Protein 7BZJ (pdb70)

Solvent-accessible surface area: 9110 Å² total; per-residue (Å²): 145,9,0,16,0,32,0,124,2,108,80,66,150,85,92,9,44,0,51,14,85,46,2,0,3,0,26,0,7,20,0,0,0,0,0,0,77,17,153,15,0,102,67,13,24,32,97,145,38,48,136,45,4,57,83,13,58,117,106,0,76,133,76,66,77,150,58,19,39,53,91,95,109,126,12,43,15,20,75,0,17,10,80,0,41,3,27,26,62,46,142,80,4,30,0,32,0,0,8,16,7,34,49,101,160,52,49,2,3,41,10,0,9,0,0,12,58,68,77,9,40,44,0,1,92,86,59,136,26,82,21,52,47,0,0,81,62,24,114,12,93,135,58,17,46,70,110,81,21,88,2,36,96,0,101,70,0,74,45,45,74,84,140,72,0,46,64,93,0,17,54,27,1,90,149,113,68,20,13,94,123,97,144

B-factor: mean 29.22, std 10.82, range [13.41, 75.85]

Secondary structure (DSSP, 8-state):
-EEEEEEEETTSS-EEEEEES-GGGGGG--EEEE-TT-TTHHHH--TTTHHHHHHHHHHHHTS-HHHHT-TTSPP--EEEEEEEE-TTT--EEEEEE-TTS-TTSTTSEEEE-TTT-HHHHHHHHHHT------B-SS-TTTS---S---B-S-GGGTT--HHHHHHHHHHHHHHHTSEEEE-

Nearest PDB structures (foldseek):
  4k48-assembly1_A  TM=9.993E-01  e=1.850E-36  Streptococcus pneumoniae ATCC 700669
  1obh-assembly1_A  TM=9.575E-01  e=6.880E-25  Thermus thermophilus HB27
  1h3n-assembly1_A  TM=9.466E-01  e=3.808E-24  Thermus thermophilus
  2byt-assembly1_A  TM=9.479E-01  e=1.144E-23  Thermus thermophilus
  7pqk-assembly1_A  TM=9.225E-01  e=6.599E-24  Mycobacterium tuberculosis H37Rv

InterPro domains:
  IPR001412 Aminoacyl-tRNA synthetase, class I, conserved site [PS00178] (43-53)
  IPR002300 Aminoacyl-tRNA synthetase, class Ia [PF00133] (414-571)
  IPR002300 Aminoacyl-tRNA synthetase, class Ia [PF00133] (609-637)
  IPR002302 Leucine-tRNA ligase [MF_00049_B] (3-832)
  IPR002302 Leucine-tRNA ligase [PR00985] (127-144)
  IPR002302 Leucine-tRNA ligase [PR00985] (153-169)
  IPR002302 Leucine-tRNA ligase [PR00985] (186-199)
  IPR002302 Leucine-tRNA ligase [PR00985] (215-234)
  IPR002302 Leucine-tRNA ligase [PR00985] (486-504)
  IPR002302 Leucine-tRNA ligase [PR00985] (525-547)
  IPR002302 Leucine-tRNA ligase [PR00985] (558-568)
  IPR002302 Leucine-tRNA ligase [PTHR43740] (4-833)
  IPR002302 Leucine-tRNA ligase [TIGR00396] (4-833)
  IPR009008 Valyl/Leucyl/Isoleucyl-tRNA synthetase, editing domain [G3DSA:3.90.740.10] (228-381)
  IPR009008 Valyl/Leucyl/Isoleucyl-tRNA synthetase, editing domain [SSF50677] (226-412)
  IPR009080 Aminoacyl-tRNA synthetase, class Ia, anticodon-binding [SSF47323] (653-833)
  IPR013155 Methionyl/Valyl/Leucyl/Isoleucyl-tRNA synthetase, anticodon-binding [PF08264] (684-794)
  IPR014729 Rossmann-like alpha/beta/alpha sandwich fold [G3DSA:3.40.50.620] (1-227)
  IPR014729 Rossmann-like alpha/beta/alpha sandwich fold [G3DSA:3.40.50.620] (385-576)
  IPR015413 Methionyl/Leucyl tRNA synthetase [PF09334] (40-164)

Organism: Streptococcus pneumoniae (strain ATCC 700669 / Spain 23F-1) (NCBI:txid561276)

Structure (mmCIF, N/CA/C/O backbone):
data_7BZJ
#
_entry.id   7BZJ
#
_cell.length_a   87.373
_cell.length_b   87.373
_cell.length_c   135.528
_cell.angle_alpha   90.000
_cell.angle_beta   90.000
_cell.angle_gamma   120.000
#
_symmetry.space_group_name_H-M   'P 61 2 2'
#
loop_
_entity.id
_entity.type
_entity.pdbx_description
1 polymer 'Leucine--tRNA ligase'
2 non-polymer "[(1~{R},5~{R},6~{S},8~{R})-8-(6-aminopurin-9-yl)-4'-[(~{R})-oxidanyl-[4-(2-oxidanylidenepropylsulfanyl)phenyl]methyl]spiro[2,4,7-trioxa-3-boranuidabicyclo[3.3.0]octane-3,7'-7-boranuidabicyclo[4.3.0]nona-1(6),2,4-triene]-6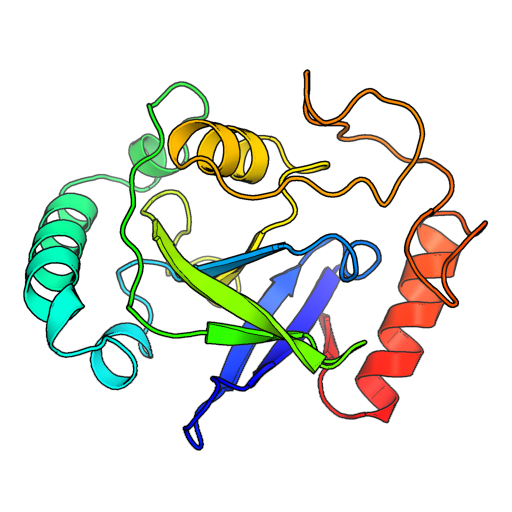-yl]methoxy-tris(oxidanyl)phosphanium"
3 water water
#
loop_
_atom_site.group_PDB
_atom_site.id
_atom_site.type_symbol
_atom_site.label_atom_id
_atom_site.label_alt_id
_atom_site.label_comp_id
_atom_site.label_asym_id
_atom_site.label_entity_id
_atom_site.label_seq_id
_atom_site.pdbx_PDB_ins_code
_atom_site.Cartn_x
_atom_site.Cartn_y
_atom_site.Cartn_z
_atom_site.occupancy
_atom_site.B_iso_or_equiv
_atom_site.auth_seq_id
_at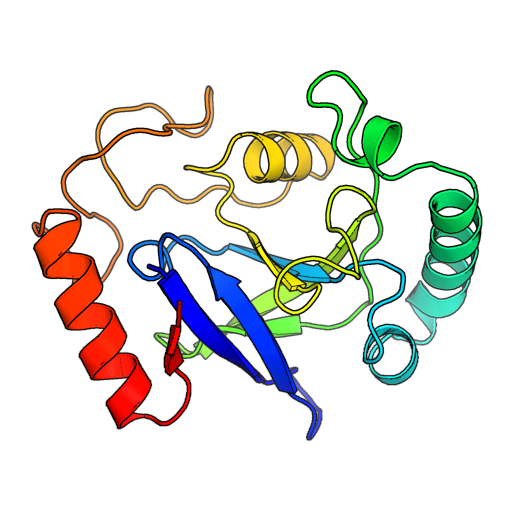om_site.auth_comp_id
_atom_site.auth_asym_id
_atom_site.auth_atom_id
_atom_site.pdbx_PDB_model_num
ATOM 1 N N . THR A 1 2 ? -7.573 -25.250 -13.482 1.00 63.62 228 THR A N 1
ATOM 2 C CA . THR A 1 2 ? -6.968 -25.546 -12.183 1.00 62.29 228 THR A CA 1
ATOM 3 C C . THR A 1 2 ? -7.580 -24.691 -11.081 1.00 59.03 228 THR A C 1
ATOM 4 O O . THR A 1 2 ? -7.943 -23.531 -11.297 1.00 59.36 228 THR A O 1
ATOM 8 N N . GLY A 1 3 ? -7.686 -25.266 -9.895 1.00 54.02 229 GLY A N 1
ATOM 9 C CA . GLY A 1 3 ? -8.264 -24.575 -8.750 1.00 45.42 229 GLY A CA 1
ATOM 10 C C . GLY A 1 3 ? -7.638 -25.035 -7.466 1.00 40.02 229 GLY A C 1
ATOM 11 O O . GLY A 1 3 ? -6.450 -25.389 -7.432 1.00 36.31 229 GLY A O 1
ATOM 12 N N . ALA A 1 4 ? -8.429 -25.042 -6.397 1.00 33.94 230 ALA A N 1
ATOM 13 C CA . ALA A 1 4 ? -7.899 -25.431 -5.104 1.00 29.49 230 ALA A CA 1
ATOM 14 C C . ALA A 1 4 ? -9.048 -25.876 -4.218 1.00 30.29 230 ALA A C 1
ATOM 15 O O . ALA A 1 4 ? -10.183 -25.407 -4.367 1.00 26.74 230 ALA A O 1
ATOM 17 N N . ASN A 1 5 ? -8.734 -26.797 -3.308 1.00 27.56 231 ASN A N 1
ATOM 18 C CA . ASN A 1 5 ? -9.607 -27.165 -2.205 1.00 26.15 231 ASN A CA 1
ATOM 19 C C . ASN A 1 5 ? -9.183 -26.394 -0.964 1.00 26.01 231 ASN A C 1
ATOM 20 O O . ASN A 1 5 ? -7.987 -26.189 -0.722 1.00 28.04 231 ASN A O 1
ATOM 25 N N . VAL A 1 6 ? -10.167 -25.959 -0.185 1.00 23.70 232 VAL A N 1
ATOM 26 C CA . VAL A 1 6 ? -9.915 -25.271 1.076 1.00 22.42 232 VAL A CA 1
ATOM 27 C C . VAL A 1 6 ? -10.802 -25.900 2.138 1.00 21.61 232 VAL A C 1
ATOM 28 O O . VAL A 1 6 ? -12.000 -26.111 1.911 1.00 23.09 232 VAL A O 1
ATOM 32 N N . THR A 1 7 ? -10.216 -26.233 3.280 1.00 22.70 233 THR A N 1
ATOM 33 C CA . THR A 1 7 ? -10.955 -26.909 4.331 1.00 21.62 233 THR A CA 1
ATOM 34 C C . THR A 1 7 ? -11.267 -25.934 5.456 1.00 20.84 233 THR A C 1
ATOM 35 O O . THR A 1 7 ? -10.400 -25.164 5.881 1.00 20.28 233 THR A O 1
ATOM 39 N N . PHE A 1 8 ? -12.507 -25.976 5.934 1.00 21.54 234 PHE A N 1
ATOM 40 C CA . PHE A 1 8 ? -12.990 -25.094 6.988 1.00 19.76 234 PHE A CA 1
ATOM 41 C C . PHE A 1 8 ? -13.511 -25.916 8.156 1.00 21.61 234 PHE A C 1
ATOM 42 O O . PHE A 1 8 ? -14.322 -26.828 7.961 1.00 21.29 234 PHE A O 1
ATOM 50 N N . LYS A 1 9 ? -13.073 -25.575 9.365 1.00 17.16 235 LYS A N 1
ATOM 51 C CA . LYS A 1 9 ? -13.648 -26.180 10.558 1.00 19.48 235 LYS A CA 1
ATOM 52 C C . LYS A 1 9 ? -14.999 -25.537 10.865 1.00 20.29 235 LYS A C 1
ATOM 53 O O . LYS A 1 9 ? -15.212 -24.355 10.592 1.00 20.05 235 LYS A O 1
ATOM 59 N N . VAL A 1 10 ? -15.916 -26.323 11.418 1.00 20.58 236 VAL A N 1
ATOM 60 C CA . VAL A 1 10 ? -17.200 -25.805 11.889 1.00 18.98 236 VAL A CA 1
ATOM 61 C C . VAL A 1 10 ? -17.049 -25.400 13.353 1.00 24.25 236 VAL A C 1
ATOM 62 O O . VAL A 1 10 ? -16.661 -26.221 14.194 1.00 23.49 236 VAL A O 1
ATOM 66 N N . LYS A 1 11 ? -17.362 -24.144 13.671 1.00 21.57 237 LYS A N 1
ATOM 67 C CA . LYS A 1 11 ? -17.137 -23.668 15.031 1.00 21.19 237 LYS A CA 1
ATOM 68 C C . LYS A 1 11 ? -17.954 -24.473 16.032 1.00 24.05 237 LYS A C 1
ATOM 69 O O . LYS A 1 11 ? -19.115 -24.811 15.787 1.00 23.29 237 LYS A O 1
ATOM 75 N N . GLY A 1 12 ? -17.341 -24.756 17.179 1.00 25.49 238 GLY A N 1
ATOM 76 C CA . GLY A 1 12 ? -18.011 -25.446 18.259 1.00 26.35 238 GLY A CA 1
ATOM 77 C C . GLY A 1 12 ? -18.212 -26.929 18.049 1.00 31.38 238 GLY A C 1
ATOM 78 O O . GLY A 1 12 ? -18.980 -27.544 18.798 1.00 32.38 238 GLY A O 1
ATOM 79 N N . THR A 1 13 ? -17.557 -27.526 17.051 1.00 27.86 239 THR A N 1
ATOM 80 C CA . THR A 1 13 ? -17.710 -28.948 16.758 1.00 30.19 239 THR A CA 1
ATOM 81 C C . THR A 1 13 ? -16.371 -29.532 16.333 1.00 30.84 239 THR A C 1
ATOM 82 O O . THR A 1 13 ? -15.381 -28.819 16.151 1.00 28.91 239 THR A O 1
ATOM 86 N N . ASP A 1 14 ? -16.367 -30.849 16.135 1.00 30.35 240 ASP A N 1
ATOM 87 C CA . ASP A 1 14 ? -15.242 -31.552 15.544 1.00 33.36 240 ASP A CA 1
ATOM 88 C C . ASP A 1 14 ? -15.416 -31.777 14.045 1.00 32.88 240 ASP A C 1
ATOM 89 O O . ASP A 1 14 ? -14.736 -32.634 13.473 1.00 36.92 240 ASP A O 1
ATOM 94 N N . LYS A 1 15 ? -16.304 -31.027 13.400 1.00 28.60 241 LYS A N 1
ATOM 95 C CA . LYS A 1 15 ? -16.627 -31.218 11.995 1.00 26.37 241 LYS A CA 1
ATOM 96 C C . LYS A 1 15 ? -15.848 -30.240 11.116 1.00 23.04 241 LYS A C 1
ATOM 97 O O . LYS A 1 15 ? -15.394 -29.183 11.560 1.00 19.84 241 LYS A O 1
ATOM 103 N N . GLU A 1 16 ? -15.684 -30.627 9.854 1.00 23.36 242 GLU A N 1
ATOM 104 C CA . GLU A 1 16 ? -15.031 -29.805 8.842 1.00 24.75 242 GLU A CA 1
ATOM 105 C C . GLU A 1 16 ? -15.713 -30.058 7.510 1.00 23.67 242 GLU A C 1
ATOM 106 O O . GLU A 1 16 ? -16.346 -31.096 7.305 1.00 22.69 242 GLU A O 1
ATOM 112 N N . PHE A 1 17 ? -15.540 -29.119 6.587 1.00 21.94 243 PHE A N 1
ATOM 113 C CA . PHE A 1 17 ? -15.940 -29.360 5.209 1.00 22.78 243 PHE A CA 1
ATOM 114 C C . PHE A 1 17 ? -14.953 -28.684 4.270 1.00 21.83 243 PHE A C 1
ATOM 115 O O . PHE A 1 17 ? -14.217 -27.764 4.646 1.00 20.27 243 PHE A O 1
ATOM 123 N N . THR A 1 18 ? -14.928 -29.178 3.041 1.00 21.38 244 THR A N 1
ATOM 124 C CA . THR A 1 18 ? -13.986 -28.718 2.038 1.00 23.87 244 THR A CA 1
ATOM 125 C C . THR A 1 18 ? -14.764 -28.074 0.902 1.00 20.78 244 THR A C 1
ATOM 126 O O . THR A 1 18 ? -15.847 -28.544 0.545 1.00 22.02 244 THR A O 1
ATOM 130 N N . VAL A 1 19 ? -14.252 -26.964 0.382 1.00 20.14 245 VAL A N 1
ATOM 131 C CA . VAL A 1 19 ? -14.875 -26.298 -0.759 1.00 18.94 245 VAL A CA 1
ATOM 132 C C . VAL A 1 19 ? -13.944 -26.433 -1.952 1.00 21.07 245 VAL A C 1
ATOM 133 O O . VAL A 1 19 ? -12.744 -26.674 -1.796 1.00 24.87 245 VAL A O 1
ATOM 137 N N . PHE A 1 20 ? -14.500 -26.306 -3.149 1.00 22.33 246 PHE A N 1
ATOM 138 C CA . PHE A 1 20 ? -13.690 -26.152 -4.351 1.00 22.98 246 PHE A CA 1
ATOM 139 C C . PHE A 1 20 ? -13.761 -24.701 -4.791 1.00 23.61 246 PHE A C 1
ATOM 140 O O . PHE A 1 20 ? -14.852 -24.126 -4.876 1.00 21.72 246 PHE A O 1
ATOM 148 N N . THR A 1 21 ? -12.604 -24.102 -5.049 1.00 21.45 247 THR A N 1
ATOM 149 C CA . THR A 1 21 ? -12.602 -22.724 -5.499 1.00 22.89 247 THR A CA 1
ATOM 150 C C . THR A 1 21 ? -11.610 -22.553 -6.634 1.00 26.90 247 THR A C 1
ATOM 151 O O . THR A 1 21 ? -10.517 -23.126 -6.621 1.00 25.34 247 THR A O 1
ATOM 155 N N . THR A 1 22 ? -12.014 -21.752 -7.610 1.00 26.10 248 THR A N 1
ATOM 156 C CA . THR A 1 22 ? -11.131 -21.287 -8.662 1.00 30.07 248 THR A CA 1
ATOM 157 C C . THR A 1 22 ? -10.276 -20.099 -8.225 1.00 34.49 248 THR A C 1
ATOM 158 O O . THR A 1 22 ? -9.310 -19.759 -8.925 1.00 31.33 248 THR A O 1
ATOM 162 N N . ARG A 1 23 ? -10.572 -19.484 -7.071 1.00 25.40 249 ARG A N 1
ATOM 163 C CA . ARG A 1 23 ? -9.906 -18.250 -6.644 1.00 24.51 249 ARG A CA 1
ATOM 164 C C . ARG A 1 23 ? -9.543 -18.323 -5.165 1.00 26.55 249 ARG A C 1
ATOM 165 O O . ARG A 1 23 ? -10.045 -17.546 -4.345 1.00 21.69 249 ARG A O 1
ATOM 173 N N . PRO A 1 24 ? -8.641 -19.231 -4.793 1.00 25.34 250 PRO A N 1
ATOM 174 C CA . PRO A 1 24 ? -8.189 -19.260 -3.395 1.00 24.91 250 PRO A CA 1
ATOM 175 C C . PRO A 1 24 ? -7.649 -17.923 -2.949 1.00 22.11 250 PRO A C 1
ATOM 176 O O . PRO A 1 24 ? -7.713 -17.612 -1.756 1.00 24.43 250 PRO A O 1
ATOM 180 N N . ASP A 1 25 ? -7.160 -17.105 -3.885 1.00 21.71 251 ASP A N 1
ATOM 181 C CA . ASP A 1 25 ? -6.602 -15.791 -3.582 1.00 25.09 251 ASP A CA 1
ATOM 182 C C . ASP A 1 25 ? -7.632 -14.801 -3.062 1.00 25.56 251 ASP A C 1
ATOM 183 O O . ASP A 1 25 ? -7.250 -13.699 -2.648 1.00 26.69 251 ASP A O 1
ATOM 188 N N . THR A 1 26 ? -8.918 -15.133 -3.093 1.00 22.18 252 THR A N 1
ATOM 189 C CA . THR A 1 26 ? -9.935 -14.242 -2.544 1.00 18.67 252 THR A CA 1
ATOM 190 C C . THR A 1 26 ? -10.381 -14.660 -1.150 1.00 19.87 252 THR A C 1
ATOM 191 O O . THR A 1 26 ? -11.382 -14.142 -0.648 1.00 20.19 252 THR A O 1
ATOM 195 N N . LEU A 1 27 ? -9.629 -15.554 -0.504 1.00 21.40 253 LEU A N 1
ATOM 196 C CA . LEU A 1 27 ? -10.046 -16.123 0.775 1.00 20.96 253 LEU A CA 1
ATOM 197 C C . LEU A 1 27 ? -10.343 -15.049 1.816 1.00 19.17 253 LEU A C 1
ATOM 198 O O . LEU A 1 27 ? -11.257 -15.206 2.630 1.00 21.89 253 LEU A O 1
ATOM 203 N N . PHE A 1 28 ? -9.575 -13.961 1.829 1.00 19.55 254 PHE A N 1
ATOM 204 C CA . PHE A 1 28 ? -9.833 -12.919 2.822 1.00 21.61 254 PHE A CA 1
ATOM 205 C C . PHE A 1 28 ? -11.128 -12.152 2.568 1.00 22.28 254 PHE A C 1
ATOM 206 O O . PHE A 1 28 ? -11.568 -11.400 3.444 1.00 22.28 254 PHE A O 1
ATOM 214 N N . GLY A 1 29 ? -11.745 -12.311 1.401 1.00 21.09 255 GLY A N 1
ATOM 215 C CA . GLY A 1 29 ? -13.039 -11.731 1.123 1.00 19.54 255 GLY A CA 1
ATOM 216 C C . GLY A 1 29 ? -14.193 -12.707 1.225 1.00 21.09 255 GLY A C 1
ATOM 217 O O . GLY A 1 29 ? -15.304 -12.367 0.836 1.00 19.08 255 GLY A O 1
ATOM 218 N N . ALA A 1 30 ? -13.945 -13.918 1.723 1.00 18.05 256 ALA A N 1
ATOM 219 C CA . ALA A 1 30 ? -15.021 -14.874 1.949 1.00 18.86 256 ALA A CA 1
ATOM 220 C C . ALA A 1 30 ? -15.754 -14.476 3.224 1.00 21.25 256 ALA A C 1
ATOM 221 O O . ALA A 1 30 ? -15.210 -14.591 4.324 1.00 25.37 256 ALA A O 1
ATOM 223 N N . THR A 1 31 ? -16.974 -13.973 3.087 1.00 18.12 257 THR A N 1
ATOM 224 C CA . THR A 1 31 ? -17.728 -13.519 4.248 1.00 20.1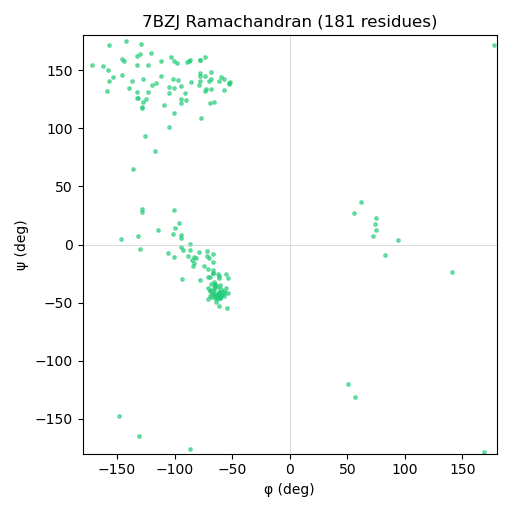8 257 THR A CA 1
ATOM 225 C C . THR A 1 31 ? -18.776 -14.523 4.713 1.00 19.89 257 THR A C 1
ATOM 226 O O . THR A 1 31 ? -19.365 -14.325 5.775 1.00 19.20 25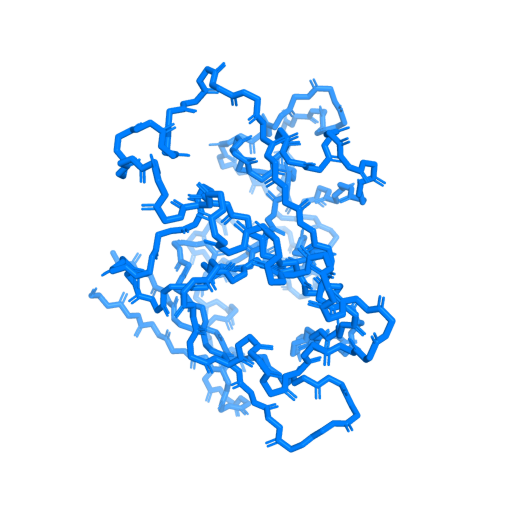7 THR A O 1
ATOM 230 N N . PHE A 1 32 ? -19.047 -15.569 3.934 1.00 15.97 258 PHE A N 1
ATOM 231 C CA . PHE A 1 32 ? -19.886 -16.666 4.394 1.00 14.32 258 PHE A CA 1
ATOM 232 C C . PHE A 1 32 ? -19.538 -17.878 3.551 1.00 17.05 258 PHE A C 1
ATOM 233 O O . PHE A 1 32 ? -18.774 -17.783 2.590 1.00 15.88 258 PHE A O 1
ATOM 241 N N . THR A 1 33 ? -20.080 -19.028 3.938 1.00 15.31 259 THR A N 1
ATOM 242 C CA . THR A 1 33 ? -19.919 -20.258 3.172 1.00 14.43 259 THR A CA 1
ATOM 243 C C . THR A 1 33 ? -21.310 -20.764 2.834 1.00 17.73 259 THR A C 1
ATOM 244 O O . THR A 1 33 ? -22.274 -20.475 3.548 1.00 15.24 259 THR A O 1
ATOM 248 N N . VAL A 1 34 ? -21.417 -21.524 1.743 1.00 17.16 260 VAL A N 1
ATOM 249 C CA . VAL A 1 34 ? -22.702 -22.054 1.291 1.00 17.45 260 VAL A CA 1
ATOM 250 C C . VAL A 1 34 ? -22.535 -23.531 0.969 1.00 18.21 260 VAL A C 1
ATOM 251 O O . VAL A 1 34 ? -21.663 -23.895 0.168 1.00 17.63 260 VAL A O 1
ATOM 255 N N . LEU A 1 35 ? -23.375 -24.376 1.580 1.00 17.05 261 LEU A N 1
ATOM 256 C CA . LEU A 1 35 ? -23.453 -25.796 1.252 1.00 17.16 261 LEU A CA 1
ATOM 257 C C . LEU A 1 35 ? -24.664 -26.053 0.368 1.00 17.70 261 LEU A C 1
ATOM 258 O O . LEU A 1 35 ? -25.715 -25.434 0.550 1.00 16.58 261 LEU A O 1
ATOM 263 N N . ALA A 1 36 ? -24.511 -26.959 -0.599 1.00 19.36 262 ALA A N 1
ATOM 264 C CA . ALA A 1 36 ? -25.681 -27.477 -1.290 1.00 18.61 262 ALA A CA 1
ATOM 265 C C . ALA A 1 36 ? -26.687 -27.970 -0.252 1.00 18.69 262 ALA A C 1
ATOM 266 O O . ALA A 1 36 ? -26.288 -28.551 0.762 1.00 19.71 262 ALA A O 1
ATOM 268 N N . PRO A 1 37 ? -27.980 -27.740 -0.448 1.00 17.07 263 PRO A N 1
ATOM 269 C CA . PRO A 1 37 ? -28.948 -28.270 0.522 1.00 19.58 263 PRO A CA 1
ATOM 270 C C . PRO A 1 37 ? -28.785 -29.766 0.744 1.00 25.67 263 PRO A C 1
ATOM 271 O O . PRO A 1 37 ? -29.062 -30.250 1.850 1.00 22.22 263 PRO A O 1
ATOM 275 N N . GLU A 1 38 ? -28.304 -30.503 -0.261 1.00 23.14 264 GLU A N 1
ATOM 276 C CA . GLU A 1 38 ? -28.128 -31.950 -0.176 1.00 25.90 264 GLU A CA 1
ATOM 277 C C . GLU A 1 38 ? -26.784 -32.357 0.429 1.00 25.03 264 GLU A C 1
ATOM 278 O O . GLU A 1 38 ? -26.518 -33.554 0.565 1.00 24.62 264 GLU A O 1
ATOM 284 N N . HIS A 1 39 ? -25.943 -31.400 0.815 1.00 22.62 265 HIS A N 1
ATOM 285 C CA . HIS A 1 39 ? -24.618 -31.725 1.328 1.00 24.45 265 HIS A CA 1
ATOM 286 C C . HIS A 1 39 ? -24.724 -32.608 2.567 1.00 24.16 265 HIS A C 1
ATOM 287 O O . HIS A 1 39 ? -25.631 -32.460 3.390 1.00 22.07 265 HIS A O 1
ATOM 294 N N . GLU A 1 40 ? -23.774 -33.535 2.697 1.00 22.18 266 GLU A N 1
ATOM 295 C CA . GLU A 1 40 ? -23.860 -34.553 3.745 1.00 29.00 266 GLU A CA 1
ATOM 296 C C . GLU A 1 40 ? -23.737 -33.967 5.154 1.00 28.08 266 GLU A C 1
ATOM 297 O O . GLU A 1 40 ? -24.221 -34.575 6.114 1.00 27.30 266 GLU A O 1
ATOM 303 N N . LEU A 1 41 ? -23.107 -32.803 5.307 1.00 24.31 267 LEU A N 1
ATOM 304 C CA . LEU A 1 41 ? -22.885 -32.251 6.643 1.00 23.34 267 LEU A CA 1
ATOM 305 C C . LEU A 1 41 ? -24.090 -31.483 7.199 1.00 23.53 267 LEU A C 1
ATOM 306 O O . LEU A 1 41 ? -24.142 -31.234 8.410 1.00 23.21 267 LEU A O 1
ATOM 311 N N . VAL A 1 42 ? -25.057 -31.110 6.354 1.00 21.14 268 VAL A N 1
ATOM 312 C CA . VAL A 1 42 ? -26.078 -30.132 6.749 1.00 22.55 268 VAL A CA 1
ATOM 313 C C . VAL A 1 42 ? -26.784 -30.560 8.036 1.00 26.60 268 VAL A C 1
ATOM 314 O O . VAL A 1 42 ? -26.851 -29.808 9.019 1.00 23.84 268 VAL A O 1
ATOM 318 N N . ASP A 1 43 ? -27.332 -31.778 8.052 1.00 25.61 269 ASP A N 1
ATOM 319 C CA . ASP A 1 43 ? -28.173 -32.167 9.185 1.00 27.39 269 ASP A CA 1
ATOM 320 C C . ASP A 1 43 ? -27.393 -32.168 10.494 1.00 27.09 269 ASP A C 1
ATOM 321 O O . ASP A 1 43 ? -27.930 -31.788 11.541 1.00 29.45 269 ASP A O 1
ATOM 326 N N . ALA A 1 44 ? -26.118 -32.568 10.455 1.00 24.65 270 ALA A N 1
ATOM 327 C CA . ALA A 1 44 ? -25.334 -32.679 11.682 1.00 25.85 270 ALA A CA 1
ATOM 328 C C . ALA A 1 44 ? -24.988 -31.317 12.295 1.00 27.47 270 ALA A C 1
ATOM 329 O O . ALA A 1 44 ? -24.790 -31.228 13.512 1.00 25.88 270 ALA A O 1
ATOM 331 N N . ILE A 1 45 ? -24.887 -30.249 11.496 1.00 23.85 271 ILE A N 1
ATOM 332 C CA . ILE A 1 45 ? -24.474 -28.952 12.044 1.00 21.66 271 ILE A CA 1
ATOM 333 C C . ILE A 1 45 ? -25.627 -27.962 12.164 1.00 24.46 271 ILE A C 1
ATOM 334 O O . ILE A 1 45 ? -25.435 -26.867 12.719 1.00 23.49 271 ILE A O 1
ATOM 339 N N . THR A 1 46 ? -26.802 -28.293 11.647 1.00 20.48 272 THR A N 1
ATOM 340 C CA . THR A 1 46 ? -27.937 -27.390 11.743 1.00 20.11 272 THR A CA 1
ATOM 341 C C . THR A 1 46 ? -28.394 -27.270 13.196 1.00 22.17 272 THR A C 1
ATOM 342 O O . THR A 1 46 ? -28.492 -28.265 13.918 1.00 23.29 272 THR A O 1
ATOM 346 N N . SER A 1 47 ? -28.635 -26.039 13.643 1.00 19.76 273 SER A N 1
ATOM 347 C CA . SER A 1 47 ? -29.069 -25.845 15.028 1.00 20.60 273 SER A CA 1
ATOM 348 C C . SER A 1 47 ? -30.551 -26.186 15.191 1.00 20.22 273 SER A C 1
ATOM 349 O O . SER A 1 47 ? -31.328 -26.190 14.233 1.00 21.52 273 SER A O 1
ATOM 352 N N . SER A 1 48 ? -30.951 -26.468 16.436 1.00 22.25 274 SER A N 1
ATOM 353 C CA . SER A 1 48 ? -32.352 -26.796 16.673 1.00 20.00 274 SER A CA 1
ATOM 354 C C . SER A 1 48 ? -33.273 -25.649 16.270 1.00 22.95 274 SER A C 1
ATOM 355 O O . SER A 1 48 ? -34.381 -25.894 15.784 1.00 22.09 274 SER A O 1
ATOM 358 N N . GLU A 1 49 ? -32.846 -24.391 16.459 1.00 20.48 275 GLU A N 1
ATOM 359 C CA . GLU A 1 49 ? -33.701 -23.273 16.065 1.00 19.24 275 GLU A CA 1
ATOM 360 C C . GLU A 1 49 ? -33.924 -23.227 14.557 1.00 18.83 275 GLU A C 1
ATOM 361 O O . GLU A 1 49 ? -35.002 -22.817 14.107 1.00 19.61 275 GLU A O 1
ATOM 367 N N . GLN A 1 50 ? -32.917 -23.607 13.770 1.00 15.87 276 GLN A N 1
ATOM 368 C CA . GLN A 1 50 ? -32.980 -23.554 12.312 1.00 19.09 276 GLN A CA 1
ATOM 369 C C . GLN A 1 50 ? -33.451 -24.857 11.678 1.00 21.65 276 GLN A C 1
ATOM 370 O O . GLN A 1 50 ? -33.626 -24.899 10.451 1.00 19.60 276 GLN A O 1
ATOM 376 N N . ALA A 1 51 ? -33.664 -25.912 12.474 1.00 17.11 277 ALA A N 1
ATOM 377 C CA . ALA A 1 51 ? -33.842 -27.235 11.891 1.00 21.00 277 ALA A CA 1
ATOM 378 C C . ALA A 1 51 ? -35.042 -27.277 10.955 1.00 20.27 277 ALA A C 1
ATOM 379 O O . ALA A 1 51 ? -34.953 -27.820 9.850 1.00 21.82 277 ALA A O 1
ATOM 381 N N . GLU A 1 52 ? -36.171 -26.706 11.375 1.00 19.50 278 GLU A N 1
ATOM 382 C CA . GLU A 1 52 ? -37.390 -26.799 10.577 1.00 24.14 278 GLU A CA 1
ATOM 383 C C . GLU A 1 52 ? -37.278 -25.983 9.289 1.00 23.84 278 GLU A C 1
ATOM 384 O O . GLU A 1 52 ? -37.763 -26.403 8.232 1.00 20.88 278 GLU A O 1
ATOM 390 N N . ALA A 1 53 ? -36.664 -24.803 9.359 1.00 20.71 279 ALA A N 1
ATOM 391 C CA . ALA A 1 53 ? -36.468 -24.011 8.148 1.00 20.91 279 ALA A CA 1
ATOM 392 C C . ALA A 1 53 ? -35.519 -24.713 7.187 1.00 19.80 279 ALA A C 1
ATOM 393 O O . ALA A 1 53 ? -35.717 -24.674 5.963 1.00 21.00 279 ALA A O 1
ATOM 395 N N . VAL A 1 54 ? -34.476 -25.350 7.718 1.00 16.85 280 VAL A N 1
ATOM 396 C CA . VAL A 1 54 ? -33.569 -26.107 6.860 1.00 19.07 280 VAL A CA 1
ATOM 397 C C . VAL A 1 54 ? -34.306 -27.263 6.185 1.00 19.44 280 VAL A C 1
ATOM 398 O O . VAL A 1 54 ? -34.150 -27.493 4.978 1.00 19.82 280 VAL A O 1
ATOM 402 N N . ALA A 1 55 ? -35.118 -28.006 6.946 1.00 18.75 281 ALA A N 1
ATOM 403 C CA . ALA A 1 55 ? -35.870 -29.116 6.368 1.00 22.08 281 ALA A CA 1
ATOM 404 C C . ALA A 1 55 ? -36.814 -28.630 5.271 1.00 22.01 281 ALA A C 1
ATOM 405 O O . ALA A 1 55 ? -36.889 -29.227 4.190 1.00 24.53 281 ALA A O 1
ATOM 407 N N . ASP A 1 56 ? -37.543 -27.545 5.536 1.00 20.54 282 ASP A N 1
ATOM 408 C CA . ASP A 1 56 ? -38.432 -26.973 4.530 1.00 23.40 282 ASP A CA 1
ATOM 409 C C . ASP A 1 56 ? -37.664 -26.567 3.278 1.00 26.48 282 ASP A C 1
ATOM 410 O O . ASP A 1 56 ? -38.129 -26.791 2.156 1.00 22.66 282 ASP A O 1
ATOM 415 N N . TYR A 1 57 ? -36.500 -25.934 3.448 1.00 21.60 283 TYR A N 1
ATOM 416 C CA . TYR A 1 57 ? -35.757 -25.481 2.275 1.00 21.39 283 TYR A CA 1
ATOM 417 C C . TYR A 1 57 ? -35.192 -26.660 1.491 1.00 20.89 283 TYR A C 1
ATOM 418 O O . TYR A 1 57 ? -35.200 -26.651 0.255 1.00 19.74 283 TYR A O 1
ATOM 427 N N . LYS A 1 58 ? -34.689 -27.682 2.185 1.00 20.07 284 LYS A N 1
ATOM 428 C CA . LYS A 1 58 ? -34.195 -28.860 1.480 1.00 23.75 284 LYS A CA 1
ATOM 429 C C . LYS A 1 58 ? -35.289 -29.468 0.611 1.00 25.22 284 LYS A C 1
ATOM 430 O O . LYS A 1 58 ? -35.030 -29.900 -0.520 1.00 23.86 284 LYS A O 1
ATOM 436 N N . HIS A 1 59 ? -36.524 -29.497 1.119 1.00 24.56 285 HIS A N 1
ATOM 437 C CA . HIS A 1 59 ? -37.619 -30.040 0.326 1.00 27.70 285 HIS A CA 1
ATOM 438 C C . HIS A 1 59 ? -37.882 -29.179 -0.908 1.00 28.78 285 HIS A C 1
ATOM 439 O O . HIS A 1 59 ? -38.037 -29.702 -2.019 1.00 28.07 285 HIS A O 1
ATOM 446 N N . GLN A 1 60 ? -37.933 -27.855 -0.736 1.00 25.04 286 GLN A N 1
ATOM 447 C CA . GLN A 1 60 ? -38.111 -26.954 -1.874 1.00 24.61 286 GLN A CA 1
ATOM 448 C C . GLN A 1 60 ? -37.014 -27.151 -2.915 1.00 26.09 286 GLN A C 1
ATOM 449 O O . GLN A 1 60 ? -37.282 -27.177 -4.128 1.00 27.70 286 GLN A O 1
ATOM 455 N N . ALA A 1 61 ? -35.762 -27.259 -2.462 1.00 22.50 287 ALA A N 1
ATOM 456 C CA . ALA A 1 61 ? -34.642 -27.350 -3.395 1.00 23.70 287 ALA A CA 1
ATOM 457 C C . ALA A 1 61 ? -34.699 -28.636 -4.215 1.00 23.65 287 ALA A C 1
ATOM 458 O O . ALA A 1 61 ? -34.321 -28.644 -5.392 1.00 24.30 287 ALA A O 1
ATOM 460 N N . SER A 1 62 ? -35.158 -29.732 -3.610 1.00 22.61 288 SER A N 1
ATOM 461 C CA . SER A 1 62 ? -35.226 -31.004 -4.327 1.00 27.17 288 SER A CA 1
ATOM 462 C C . SER A 1 62 ? -36.238 -30.981 -5.466 1.00 26.49 288 SER A C 1
ATOM 463 O O . SER A 1 62 ? -36.213 -31.877 -6.315 1.00 25.85 288 SER A O 1
ATOM 466 N N . LEU A 1 63 ? -37.127 -29.995 -5.498 1.00 24.52 289 LEU A N 1
ATOM 467 C CA . LEU A 1 63 ? -38.131 -29.878 -6.545 1.00 28.75 289 LEU A CA 1
ATOM 468 C C . LEU A 1 63 ? -37.687 -28.967 -7.685 1.00 31.17 289 LEU A C 1
ATOM 469 O O . LEU A 1 63 ? -38.498 -28.664 -8.571 1.00 28.86 289 LEU A O 1
ATOM 474 N N . LYS A 1 64 ? -36.423 -28.530 -7.690 1.00 25.94 290 LYS A N 1
ATOM 475 C CA . LYS A 1 64 ? -35.895 -27.674 -8.744 1.00 27.27 290 LYS A CA 1
ATOM 476 C C . LYS A 1 64 ? -34.728 -28.356 -9.443 1.00 25.37 290 LYS A C 1
ATOM 477 O O . LYS A 1 64 ? -33.850 -28.921 -8.788 1.00 26.37 290 LYS A O 1
ATOM 483 N N . SER A 1 65 ? -34.701 -28.262 -10.772 1.00 23.31 291 SER A N 1
ATOM 484 C CA . SER A 1 65 ? -33.607 -28.829 -11.547 1.00 23.82 291 SER A CA 1
ATOM 485 C C . SER A 1 65 ? -32.336 -27.993 -11.399 1.00 23.24 291 SER A C 1
ATOM 486 O O . SER A 1 65 ? -32.372 -26.823 -11.007 1.00 24.91 291 SER A O 1
ATOM 489 N N . ASP A 1 66 ? -31.201 -28.616 -11.738 1.00 22.67 292 ASP A N 1
ATOM 490 C CA . ASP A 1 66 ? -29.921 -27.914 -11.745 1.00 27.55 292 ASP A CA 1
ATOM 491 C C . ASP A 1 66 ? -29.979 -26.643 -12.586 1.00 32.76 292 ASP A C 1
ATOM 492 O O . ASP A 1 66 ? -29.434 -25.604 -12.193 1.00 30.73 292 ASP A O 1
ATOM 497 N N . LEU A 1 67 ? -30.632 -26.711 -13.752 1.00 28.55 293 LEU A N 1
ATOM 498 C CA . LEU A 1 67 ? -30.691 -25.562 -14.649 1.00 30.67 293 LEU A CA 1
ATOM 499 C C . LEU A 1 67 ? -31.432 -24.395 -14.013 1.00 33.25 293 LEU A C 1
ATOM 500 O O . LEU A 1 67 ? -30.997 -23.241 -14.124 1.00 32.28 293 LEU A O 1
ATOM 505 N N . VAL A 1 68 ? -32.563 -24.669 -13.362 1.00 23.18 294 VAL A N 1
ATOM 506 C CA . VAL A 1 68 ? -33.315 -23.606 -12.709 1.00 26.19 294 VAL A CA 1
ATOM 507 C C . VAL A 1 68 ? -32.539 -23.069 -11.512 1.00 30.73 294 VAL A C 1
ATOM 508 O O . VAL A 1 68 ? -32.583 -21.870 -11.214 1.00 29.24 294 VAL A O 1
ATOM 512 N N . ARG A 1 69 ? -31.796 -23.947 -10.826 1.00 26.97 295 ARG A N 1
ATOM 513 C CA . ARG A 1 69 ? -31.098 -23.560 -9.598 1.00 28.34 295 ARG A CA 1
ATOM 514 C C . ARG A 1 69 ? -29.914 -22.645 -9.887 1.00 28.03 295 ARG A C 1
ATOM 515 O O . ARG A 1 69 ? -29.632 -21.726 -9.111 1.00 29.19 295 ARG A O 1
ATOM 523 N N . THR A 1 70 ? -29.201 -22.882 -10.983 1.00 29.29 296 THR A N 1
ATOM 524 C CA . THR A 1 70 ? -28.031 -22.080 -11.314 1.00 33.66 296 THR A CA 1
ATOM 525 C C . THR A 1 70 ? -28.351 -20.933 -12.265 1.00 35.41 296 THR A C 1
ATOM 526 O O . THR A 1 70 ? -27.438 -20.217 -12.692 1.00 36.84 296 THR A O 1
ATOM 530 N N . ASP A 1 71 ? -29.622 -20.723 -12.580 1.00 32.90 297 ASP A N 1
ATOM 531 C CA . ASP A 1 71 ? -30.015 -19.641 -13.471 1.00 35.27 297 ASP A CA 1
ATOM 532 C C . ASP A 1 71 ? -29.707 -18.287 -12.826 1.00 37.56 297 ASP A C 1
ATOM 533 O O . ASP A 1 71 ? -30.211 -17.988 -11.740 1.00 34.78 297 ASP A O 1
ATOM 538 N N . LEU A 1 72 ? -28.897 -17.460 -13.510 1.00 38.45 298 LEU A N 1
ATOM 539 C CA . LEU A 1 72 ? -28.518 -16.148 -12.981 1.00 32.93 298 LEU A CA 1
ATOM 540 C C . LEU A 1 72 ? -29.721 -15.231 -12.771 1.00 37.03 298 LEU A C 1
ATOM 541 O O . LEU A 1 72 ? -29.674 -14.331 -11.922 1.00 35.27 298 LEU A O 1
ATOM 546 N N . ALA A 1 73 ? -30.793 -15.421 -13.538 1.00 35.26 299 ALA A N 1
ATOM 547 C CA . ALA A 1 73 ? -31.948 -14.530 -13.481 1.00 35.85 299 ALA A CA 1
ATOM 548 C C . ALA A 1 73 ? -32.926 -14.861 -12.358 1.00 35.68 299 ALA A C 1
ATOM 549 O O . ALA A 1 73 ? -33.825 -14.056 -12.092 1.00 33.65 299 ALA A O 1
ATOM 551 N N . LYS A 1 74 ? -32.786 -16.010 -11.697 1.00 31.06 300 LYS A N 1
ATOM 552 C CA . LYS A 1 74 ? -33.740 -16.403 -10.666 1.00 32.54 300 LYS A CA 1
ATOM 553 C C . LYS A 1 74 ? -33.353 -15.808 -9.317 1.00 29.74 300 LYS A C 1
ATOM 554 O O . LYS A 1 74 ? -32.171 -15.764 -8.958 1.00 31.44 300 LYS A O 1
ATOM 560 N N . GLU A 1 75 ? -34.356 -15.357 -8.567 1.00 26.98 301 GLU A N 1
ATOM 561 C CA . GLU A 1 75 ? -34.102 -14.818 -7.237 1.00 31.84 301 GLU A CA 1
ATOM 562 C C . GLU A 1 75 ? -33.389 -15.845 -6.360 1.00 28.57 301 GLU A C 1
ATOM 563 O O . GLU A 1 75 ? -33.781 -17.015 -6.299 1.00 24.62 301 GLU A O 1
ATOM 569 N N . LYS A 1 76 ? -32.331 -15.397 -5.681 1.00 25.69 302 LYS A N 1
ATOM 570 C CA . LYS A 1 76 ? -31.587 -16.261 -4.773 1.00 25.47 302 LYS A CA 1
ATOM 571 C C . LYS A 1 76 ? -32.414 -16.575 -3.534 1.00 23.25 302 LYS A C 1
ATOM 572 O O . LYS A 1 76 ? -33.120 -15.718 -3.003 1.00 22.33 302 LYS A O 1
ATOM 578 N N . THR A 1 77 ? -32.331 -17.816 -3.079 1.00 21.63 303 THR A N 1
ATOM 579 C CA . THR A 1 77 ? -33.024 -18.243 -1.875 1.00 20.88 303 THR A CA 1
ATOM 580 C C . THR A 1 77 ? -32.050 -19.023 -1.004 1.00 18.88 303 THR A C 1
ATOM 581 O O . THR A 1 77 ? -31.008 -19.495 -1.468 1.00 17.40 303 THR A O 1
ATOM 585 N N . GLY A 1 78 ? -32.395 -19.169 0.266 1.00 17.44 304 GLY A N 1
ATOM 586 C CA . GLY A 1 78 ? -31.541 -19.944 1.145 1.00 16.60 304 GLY A CA 1
ATOM 587 C C . GLY A 1 78 ? -31.958 -19.755 2.586 1.00 16.48 304 GLY A C 1
ATOM 588 O O . GLY A 1 78 ? -32.909 -19.039 2.894 1.00 18.72 304 GLY A O 1
ATOM 589 N N . VAL A 1 79 ? -31.210 -20.407 3.466 1.00 16.42 305 VAL A N 1
ATOM 590 C CA . VAL A 1 79 ? -31.489 -20.336 4.895 1.00 14.49 305 VAL A CA 1
ATOM 591 C C . VAL A 1 79 ? -30.193 -20.587 5.653 1.00 15.25 305 VAL A C 1
ATOM 592 O O . VAL A 1 79 ? -29.358 -21.397 5.242 1.00 15.16 305 VAL A O 1
ATOM 596 N N . TRP A 1 80 ? -30.043 -19.894 6.778 1.00 15.77 306 TRP A N 1
ATOM 597 C CA . TRP A 1 80 ? -28.888 -20.097 7.639 1.00 15.90 306 TRP A CA 1
ATOM 598 C C . TRP A 1 80 ? -29.011 -21.430 8.372 1.00 16.25 306 TRP A C 1
ATOM 599 O O . TRP A 1 80 ? -30.070 -21.740 8.934 1.00 16.09 306 TRP A O 1
ATOM 610 N N . THR A 1 81 ? -27.924 -22.213 8.396 1.00 13.48 307 THR A N 1
ATOM 611 C CA . THR A 1 81 ? -27.962 -23.479 9.128 1.00 15.16 307 THR A CA 1
ATOM 612 C C . THR A 1 81 ? -27.985 -23.279 10.639 1.00 18.55 307 THR A C 1
ATOM 613 O O . THR A 1 81 ? -28.402 -24.192 11.368 1.00 16.01 307 THR A O 1
ATOM 617 N N . GLY A 1 82 ? -27.556 -22.121 11.121 1.00 15.27 308 GLY A N 1
ATOM 618 C CA . GLY A 1 82 ? -27.312 -21.928 12.539 1.00 17.02 308 GLY A CA 1
ATOM 619 C C . GLY A 1 82 ? -25.877 -22.175 12.960 1.00 17.21 308 GLY A C 1
ATOM 620 O O . GLY A 1 82 ? -25.567 -22.073 14.158 1.00 17.20 308 GLY A O 1
ATOM 621 N N . ALA A 1 83 ? -24.990 -22.463 12.014 1.00 15.01 309 ALA A N 1
ATOM 622 C CA . ALA A 1 83 ? -23.606 -22.792 12.312 1.00 17.67 309 ALA A CA 1
ATOM 623 C C . ALA A 1 83 ? -22.658 -21.810 11.629 1.00 16.57 309 ALA A C 1
ATOM 624 O O . ALA A 1 83 ? -23.037 -21.079 10.713 1.00 14.80 309 ALA A O 1
ATOM 626 N N . TYR A 1 84 ? -21.402 -21.827 12.075 1.00 16.73 310 TYR A N 1
ATOM 627 C CA . TYR A 1 84 ? -20.352 -20.952 11.571 1.00 17.91 310 TYR A CA 1
ATOM 628 C C . TYR A 1 84 ? -19.150 -21.785 11.161 1.00 19.67 310 TYR A C 1
ATOM 629 O O . TYR A 1 84 ? -18.807 -22.766 11.833 1.00 17.87 310 TYR A O 1
ATOM 638 N N . ALA A 1 85 ? -18.503 -21.376 10.075 1.00 19.27 311 ALA A N 1
ATOM 639 C CA . ALA A 1 85 ? -17.221 -21.930 9.668 1.00 17.51 311 ALA A CA 1
ATOM 640 C C . ALA A 1 85 ? -16.110 -20.979 10.084 1.00 19.06 311 ALA A C 1
ATOM 641 O O . ALA A 1 85 ? -16.339 -19.783 10.289 1.00 20.71 311 ALA A O 1
ATOM 643 N N . ILE A 1 86 ? -14.899 -21.517 10.197 1.00 17.22 312 ILE A N 1
ATOM 644 C CA . ILE A 1 86 ? -13.728 -20.757 10.631 1.00 15.81 312 ILE A CA 1
ATOM 645 C C . ILE A 1 86 ? -12.812 -20.562 9.435 1.00 17.75 312 ILE A C 1
ATOM 646 O O . ILE A 1 86 ? -12.323 -21.539 8.860 1.00 19.18 312 ILE A O 1
ATOM 651 N N . ASN A 1 87 ? -12.550 -19.308 9.086 1.00 20.06 313 ASN A N 1
ATOM 652 C CA . ASN A 1 87 ? -11.629 -18.997 7.996 1.00 20.95 313 ASN A CA 1
ATOM 653 C C . ASN A 1 87 ? -10.217 -19.361 8.436 1.00 21.42 313 ASN A C 1
ATOM 654 O O . ASN A 1 87 ? -9.746 -18.851 9.466 1.00 21.38 313 ASN A O 1
ATOM 659 N N . PRO A 1 88 ? -9.514 -20.239 7.718 1.00 22.89 314 PRO A N 1
ATOM 660 C CA . PRO A 1 88 ? -8.187 -20.668 8.196 1.00 26.38 314 PRO A CA 1
ATOM 661 C C . PRO A 1 88 ? -7.133 -19.569 8.194 1.00 23.81 314 PRO A C 1
ATOM 662 O O . PRO A 1 88 ? -6.159 -19.691 8.939 1.00 31.93 314 PRO A O 1
ATOM 666 N N . VAL A 1 89 ? -7.281 -18.499 7.413 1.00 27.68 315 VAL A N 1
ATOM 667 C CA . VAL A 1 89 ? -6.210 -17.504 7.336 1.00 28.58 315 VAL A CA 1
ATOM 668 C C . VAL A 1 89 ? -6.262 -16.474 8.457 1.00 29.98 315 VAL A C 1
ATOM 669 O O . VAL A 1 89 ? -5.250 -15.802 8.716 1.00 33.32 315 VAL A O 1
ATOM 673 N N . ASN A 1 90 ? -7.394 -16.322 9.125 1.00 23.93 316 ASN A N 1
ATOM 674 C CA . ASN A 1 90 ? -7.484 -15.324 10.179 1.00 23.51 316 ASN A CA 1
ATOM 675 C C . ASN A 1 90 ? -8.401 -15.750 11.312 1.00 21.66 316 ASN A C 1
ATOM 676 O O . ASN A 1 90 ? -8.627 -14.948 12.221 1.00 23.83 316 ASN A O 1
ATOM 681 N N . GLY A 1 91 ? -8.937 -16.968 11.300 1.00 20.86 317 GLY A N 1
ATOM 682 C CA . GLY A 1 91 ? -9.753 -17.425 12.404 1.00 18.75 317 GLY A CA 1
ATOM 683 C C . GLY A 1 91 ? -11.126 -16.799 12.518 1.00 21.83 317 GLY A C 1
ATOM 684 O O . GLY A 1 91 ? -11.816 -17.056 13.506 1.00 19.63 317 GLY A O 1
ATOM 685 N N . LYS A 1 92 ? -11.559 -16.007 11.540 1.00 20.16 318 LYS A N 1
ATOM 686 C CA . LYS A 1 92 ? -12.852 -15.325 11.638 1.00 25.88 318 LYS A CA 1
ATOM 687 C C . LYS A 1 92 ? -14.003 -16.285 11.341 1.00 21.49 318 LYS A C 1
ATOM 688 O O . LYS A 1 92 ? -13.881 -17.166 10.492 1.00 18.67 318 LYS A O 1
ATOM 694 N N . GLU A 1 93 ? -15.129 -16.095 12.039 1.00 21.05 319 GLU A N 1
ATOM 695 C CA . GLU A 1 93 ? -16.324 -16.904 11.807 1.00 20.77 319 GLU A CA 1
ATOM 696 C C . GLU A 1 93 ? -17.052 -16.444 10.552 1.00 22.06 319 GLU A C 1
ATOM 697 O O . GLU A 1 93 ? -17.183 -15.244 10.302 1.00 25.12 319 GLU A O 1
ATOM 703 N N . MET A 1 94 ? -17.557 -17.415 9.792 1.00 19.19 320 MET A N 1
ATOM 704 C CA . MET A 1 94 ? -18.305 -17.191 8.554 1.00 24.95 320 MET A CA 1
ATOM 705 C C . MET A 1 94 ? -19.601 -17.984 8.676 1.00 20.11 320 MET A C 1
ATOM 706 O O . MET A 1 94 ? -19.548 -19.222 8.757 1.00 18.61 320 MET A O 1
ATOM 711 N N . PRO A 1 95 ? -20.766 -17.348 8.660 1.00 17.41 321 PRO A N 1
ATOM 712 C CA . PRO A 1 95 ? -22.014 -18.125 8.761 1.00 14.74 321 PRO A CA 1
ATOM 713 C C . PRO A 1 95 ? -22.099 -19.159 7.649 1.00 16.05 321 PRO A C 1
ATOM 714 O O . PRO A 1 95 ? -21.729 -18.884 6.504 1.00 13.90 321 PRO A O 1
ATOM 718 N N . ILE A 1 96 ? -22.633 -20.336 7.978 1.00 14.91 322 ILE A N 1
ATOM 719 C CA . ILE A 1 96 ? -22.827 -21.411 7.003 1.00 15.75 322 ILE A CA 1
ATOM 720 C C . ILE A 1 96 ? -24.292 -21.416 6.567 1.00 14.77 322 ILE A C 1
ATOM 721 O O . ILE A 1 96 ? -25.189 -21.701 7.365 1.00 13.69 322 ILE A O 1
ATOM 726 N N . TRP A 1 97 ? -24.536 -21.089 5.303 1.00 13.41 323 TRP A N 1
ATOM 727 C CA . TRP A 1 97 ? -25.867 -21.127 4.716 1.00 15.06 323 TRP A CA 1
ATOM 728 C C . TRP A 1 97 ? -26.014 -22.360 3.831 1.00 16.05 323 TRP A C 1
ATOM 729 O O . TRP A 1 97 ? -25.030 -22.952 3.392 1.00 15.63 323 TRP A O 1
ATOM 740 N N . ILE A 1 98 ? -27.259 -22.734 3.553 1.00 15.22 324 ILE A N 1
ATOM 741 C CA . ILE A 1 98 ? -27.558 -23.591 2.410 1.00 15.08 324 ILE A CA 1
ATOM 742 C C . ILE A 1 98 ? -28.329 -22.753 1.404 1.00 16.05 324 ILE A C 1
ATOM 743 O O . ILE A 1 98 ? -29.093 -21.864 1.784 1.00 14.53 324 ILE A O 1
ATOM 748 N N . ALA A 1 99 ? -28.094 -23.006 0.119 1.00 15.73 325 ALA A N 1
ATOM 749 C CA . ALA A 1 99 ? -28.751 -22.251 -0.940 1.00 17.31 325 ALA A CA 1
ATOM 750 C C . ALA A 1 99 ? -28.735 -23.118 -2.187 1.00 16.01 325 ALA A C 1
ATOM 751 O O . ALA A 1 99 ? -27.745 -23.803 -2.453 1.00 16.79 325 ALA A O 1
ATOM 753 N N . ASP A 1 100 ? -29.830 -23.103 -2.944 1.00 19.18 326 ASP A N 1
ATOM 754 C CA . ASP A 1 100 ? -29.903 -24.082 -4.019 1.00 20.62 326 ASP A CA 1
ATOM 755 C C . ASP A 1 100 ? -29.080 -23.693 -5.246 1.00 19.83 326 ASP A C 1
ATOM 756 O O . ASP A 1 100 ? -28.928 -24.523 -6.150 1.00 21.10 326 ASP A O 1
ATOM 761 N N . TYR A 1 101 ? -28.501 -22.489 -5.289 1.00 18.27 327 TYR A N 1
ATOM 762 C CA . TYR A 1 101 ? -27.587 -22.211 -6.398 1.00 19.36 327 TYR A CA 1
ATOM 763 C C . TYR A 1 101 ? -26.271 -22.971 -6.268 1.00 20.07 327 TYR A C 1
ATOM 764 O O . TYR A 1 101 ? -25.503 -23.014 -7.233 1.00 18.00 327 TYR A O 1
ATOM 773 N N . VAL A 1 102 ? -26.011 -23.604 -5.123 1.00 17.14 328 VAL A N 1
ATOM 774 C CA . VAL A 1 102 ? -24.866 -24.491 -4.975 1.00 18.89 328 VAL A CA 1
ATOM 775 C C . VAL A 1 102 ? -25.324 -25.917 -5.253 1.00 22.27 328 VAL A C 1
ATOM 776 O O . VAL A 1 102 ? -26.286 -26.398 -4.640 1.00 21.14 328 VAL A O 1
ATOM 780 N N . LEU A 1 103 ? -24.655 -26.585 -6.193 1.00 21.18 329 LEU A N 1
ATOM 781 C CA . LEU A 1 103 ? -25.047 -27.919 -6.641 1.00 24.24 329 LEU A CA 1
ATOM 782 C C . LEU A 1 103 ? -24.283 -29.000 -5.885 1.00 24.36 329 LEU A C 1
ATOM 783 O O . LEU A 1 103 ? -23.067 -28.902 -5.693 1.00 25.04 329 LEU A O 1
ATOM 788 N N . ALA A 1 104 ? -25.005 -30.046 -5.476 1.00 23.17 330 ALA A N 1
ATOM 789 C CA . ALA A 1 104 ? -24.374 -31.125 -4.728 1.00 28.66 330 ALA A CA 1
ATOM 790 C C . ALA A 1 104 ? -23.357 -31.882 -5.572 1.00 32.76 330 ALA A C 1
ATOM 791 O O . ALA A 1 104 ? -22.344 -32.346 -5.040 1.00 32.12 330 ALA A O 1
ATOM 793 N N . SER A 1 105 ? -23.588 -31.997 -6.884 1.00 30.41 331 SER A N 1
ATOM 794 C CA . SER A 1 105 ? -22.770 -32.879 -7.709 1.00 35.16 331 SER A CA 1
ATOM 795 C C . SER A 1 105 ? -21.479 -32.231 -8.211 1.00 41.34 331 SER A C 1
ATOM 796 O O . SER A 1 105 ? -20.600 -32.941 -8.709 1.00 43.36 331 SER A O 1
ATOM 799 N N . TYR A 1 106 ? -21.338 -30.917 -8.102 1.00 34.11 332 TYR A N 1
ATOM 800 C CA . TYR A 1 106 ? -20.181 -30.228 -8.658 1.00 32.66 332 TYR A CA 1
ATOM 801 C C . TYR A 1 106 ? -19.165 -29.920 -7.561 1.00 32.71 332 TYR A C 1
ATOM 802 O O . TYR A 1 106 ? -19.527 -29.466 -6.475 1.00 26.92 332 TYR A O 1
ATOM 811 N N . GLY A 1 107 ? -17.891 -30.182 -7.844 1.00 30.51 333 GLY A N 1
ATOM 812 C CA . GLY A 1 107 ? -16.875 -29.977 -6.828 1.00 24.03 333 GLY A CA 1
ATOM 813 C C . GLY A 1 107 ? -17.181 -30.777 -5.581 1.00 29.53 333 GLY A C 1
ATOM 814 O O . GLY A 1 107 ? -17.486 -31.977 -5.633 1.00 28.04 333 GLY A O 1
ATOM 815 N N . THR A 1 108 ? -17.115 -30.109 -4.434 1.00 23.09 334 THR A N 1
ATOM 816 C CA . THR A 1 108 ? -17.441 -30.760 -3.173 1.00 25.04 334 THR A CA 1
ATOM 817 C C . THR A 1 108 ? -18.886 -30.540 -2.761 1.00 23.00 334 THR A C 1
ATOM 818 O O . THR A 1 108 ? -19.304 -31.067 -1.731 1.00 23.72 334 THR A O 1
ATOM 822 N N . GLY A 1 109 ? -19.656 -29.783 -3.536 1.00 20.79 335 GLY A N 1
ATOM 823 C CA . GLY A 1 109 ? -20.974 -29.380 -3.099 1.00 20.55 335 GLY A CA 1
ATOM 824 C C . GLY A 1 109 ? -20.968 -28.299 -2.036 1.00 20.56 335 GLY A C 1
ATOM 825 O O . GLY A 1 109 ? -21.983 -28.111 -1.354 1.00 19.27 335 GLY A O 1
ATOM 826 N N . ALA A 1 110 ? -19.850 -27.583 -1.877 1.00 19.51 336 ALA A N 1
ATOM 827 C CA . ALA A 1 110 ? -19.727 -26.485 -0.922 1.00 18.53 336 ALA A CA 1
ATOM 828 C C . ALA A 1 110 ? -18.820 -25.416 -1.515 1.00 19.99 336 ALA A C 1
ATOM 829 O O . ALA A 1 110 ? -17.862 -25.738 -2.226 1.00 19.56 336 ALA A O 1
ATOM 831 N N . VAL A 1 111 ? -19.107 -24.149 -1.203 1.00 16.89 337 VAL A N 1
ATOM 832 C CA . VAL A 1 111 ? -18.311 -23.040 -1.712 1.00 16.56 337 VAL A CA 1
ATOM 833 C C . VAL A 1 111 ? -17.984 -22.092 -0.569 1.00 19.06 337 VAL A C 1
ATOM 834 O O . VAL A 1 111 ? -18.706 -22.005 0.434 1.00 18.70 337 VAL A O 1
ATOM 838 N N . MET A 1 112 ? -16.889 -21.366 -0.730 1.00 16.78 338 MET A N 1
ATOM 839 C CA . MET A 1 112 ? -16.689 -20.150 0.039 1.00 18.20 338 MET A CA 1
ATOM 840 C C . MET A 1 112 ? -17.277 -19.013 -0.785 1.00 19.20 338 MET A C 1
ATOM 841 O O . MET A 1 112 ? -17.034 -18.927 -1.990 1.00 20.72 338 MET A O 1
ATOM 846 N N . ALA A 1 113 ? -18.101 -18.185 -0.158 1.00 16.84 339 ALA A N 1
ATOM 847 C CA . ALA A 1 113 ? -18.826 -17.154 -0.887 1.00 17.90 339 ALA A CA 1
ATOM 848 C C . ALA A 1 113 ? -18.033 -15.855 -0.823 1.00 18.03 339 ALA A C 1
ATOM 849 O O . ALA A 1 113 ? -17.718 -15.362 0.265 1.00 18.40 339 ALA A O 1
ATOM 851 N N . VAL A 1 114 ? -17.677 -15.336 -1.989 1.00 16.24 340 VAL A N 1
ATOM 852 C CA . VAL A 1 114 ? -16.937 -14.085 -2.093 1.00 17.29 340 VAL A CA 1
ATOM 853 C C . VAL A 1 114 ? -17.835 -13.102 -2.832 1.00 16.96 340 VAL A C 1
ATOM 854 O O . VAL A 1 114 ? -17.687 -12.905 -4.044 1.00 15.78 340 VAL A O 1
ATOM 858 N N . PRO A 1 115 ? -18.789 -12.484 -2.136 1.00 16.87 341 PRO A N 1
ATOM 859 C CA . PRO A 1 115 ? -19.798 -11.680 -2.842 1.00 15.47 341 PRO A CA 1
ATOM 860 C C . PRO A 1 115 ? -19.217 -10.488 -3.595 1.00 19.75 341 PRO A C 1
ATOM 861 O O . PRO A 1 115 ? -19.828 -10.048 -4.576 1.00 18.46 341 PRO A O 1
ATOM 865 N N . ALA A 1 116 ? -18.058 -9.959 -3.181 1.00 16.13 342 ALA A N 1
ATOM 866 C CA . ALA A 1 116 ? -17.474 -8.826 -3.892 1.00 17.61 342 ALA A CA 1
ATOM 867 C C . ALA A 1 116 ? -17.018 -9.192 -5.298 1.00 19.26 342 ALA A C 1
ATOM 868 O O . ALA A 1 116 ? -16.940 -8.306 -6.159 1.00 18.75 342 ALA A O 1
ATOM 870 N N . HIS A 1 117 ? -16.723 -10.470 -5.563 1.00 18.50 343 HIS A N 1
ATOM 871 C CA . HIS A 1 117 ? -16.064 -10.829 -6.814 1.00 18.49 343 HIS A CA 1
ATOM 872 C C . HIS A 1 117 ? -16.718 -11.994 -7.548 1.00 22.16 343 HIS A C 1
ATOM 873 O O . HIS A 1 117 ? -16.179 -12.441 -8.568 1.00 23.03 343 HIS A O 1
ATOM 880 N N . ASP A 1 118 ? -17.873 -12.470 -7.089 1.00 17.53 344 ASP A N 1
ATOM 881 C CA . ASP A 1 118 ? -18.616 -13.528 -7.765 1.00 19.68 344 ASP A CA 1
ATOM 882 C C . ASP A 1 118 ? -20.080 -13.117 -7.882 1.00 20.99 344 ASP A C 1
ATOM 883 O O . ASP A 1 118 ? -20.721 -12.796 -6.875 1.00 17.79 344 ASP A O 1
ATOM 888 N N . GLN A 1 119 ? -20.613 -13.153 -9.107 1.00 19.54 345 GLN A N 1
ATOM 889 C CA . GLN A 1 119 ? -21.945 -12.602 -9.350 1.00 21.26 345 GLN A CA 1
ATOM 890 C C . GLN A 1 119 ? -23.011 -13.308 -8.519 1.00 17.28 345 GLN A C 1
ATOM 891 O O . GLN A 1 119 ? -23.882 -12.658 -7.933 1.00 18.64 345 GLN A O 1
ATOM 897 N N . ARG A 1 120 ? -22.982 -14.638 -8.477 1.00 16.59 346 ARG A N 1
ATOM 898 C CA . ARG A 1 120 ? -24.024 -15.336 -7.731 1.00 20.63 346 ARG A CA 1
ATOM 899 C C . ARG A 1 120 ? -23.896 -15.080 -6.234 1.00 18.66 346 ARG A C 1
ATOM 900 O O . ARG A 1 120 ? -24.901 -14.846 -5.554 1.00 17.53 346 ARG A O 1
ATOM 908 N N . ASP A 1 121 ? -22.669 -15.112 -5.705 1.00 16.61 347 ASP A N 1
ATOM 909 C CA . ASP A 1 121 ? -22.467 -14.787 -4.291 1.00 16.86 347 ASP A CA 1
ATOM 910 C C . ASP A 1 121 ? -22.941 -13.367 -3.994 1.00 17.19 347 ASP A C 1
ATOM 911 O O . ASP A 1 121 ? -23.514 -13.089 -2.932 1.00 16.09 347 ASP A O 1
ATOM 916 N N . TRP A 1 122 ? -22.695 -12.446 -4.923 1.00 17.56 348 TRP A N 1
ATOM 917 C CA . TRP A 1 122 ? -23.097 -11.059 -4.719 1.00 16.83 348 TRP A CA 1
ATOM 918 C C . TRP A 1 122 ? -24.616 -10.942 -4.629 1.00 16.39 348 TRP A C 1
ATOM 919 O O . TRP A 1 122 ? -25.153 -10.321 -3.701 1.00 16.82 348 TRP A O 1
ATOM 930 N N . GLU A 1 123 ? -25.324 -11.543 -5.588 1.00 16.13 349 GLU A N 1
ATOM 931 C CA . GLU A 1 123 ? -26.789 -11.541 -5.552 1.00 20.70 349 GLU A CA 1
ATOM 932 C C . GLU A 1 123 ? -27.308 -12.139 -4.251 1.00 19.41 349 GLU A C 1
ATOM 933 O O . GLU A 1 123 ? -28.246 -11.610 -3.636 1.00 18.82 349 GLU A O 1
ATOM 939 N N . PHE A 1 124 ? -26.690 -13.232 -3.798 1.00 19.32 350 PHE A N 1
ATOM 940 C CA . PHE A 1 124 ? -27.123 -13.840 -2.545 1.00 16.28 350 PHE A CA 1
ATOM 941 C C . PHE A 1 124 ? -26.905 -12.883 -1.375 1.00 18.53 350 PHE A C 1
ATOM 942 O O . PHE A 1 124 ? -27.796 -12.686 -0.535 1.00 16.21 350 PHE A O 1
ATOM 950 N N . ALA A 1 125 ? -25.717 -12.276 -1.307 1.00 16.57 351 ALA A N 1
ATOM 951 C CA . ALA A 1 125 ? -25.412 -11.350 -0.215 1.00 16.28 351 ALA A CA 1
ATOM 952 C C . ALA A 1 125 ? -26.364 -10.154 -0.206 1.00 20.20 351 ALA A C 1
ATOM 953 O O . ALA A 1 125 ? -26.809 -9.704 0.861 1.00 19.89 351 ALA A O 1
ATOM 955 N N . LYS A 1 126 ? -26.674 -9.607 -1.381 1.00 18.40 352 LYS A N 1
ATOM 956 C CA . LYS A 1 126 ? -27.610 -8.487 -1.428 1.00 19.83 352 LYS A CA 1
ATOM 957 C C . LYS A 1 126 ? -29.005 -8.921 -0.995 1.00 23.11 352 LYS A C 1
ATOM 958 O O . LYS A 1 126 ? -29.711 -8.176 -0.310 1.00 20.49 352 LYS A O 1
ATOM 964 N N . GLN A 1 127 ? -29.409 -10.135 -1.374 1.00 20.12 353 GLN A N 1
ATOM 965 C CA . GLN A 1 127 ? -30.721 -10.639 -0.985 1.00 22.09 353 GLN A CA 1
ATOM 966 C C . GLN A 1 127 ? -30.834 -10.835 0.525 1.00 25.17 353 GLN A C 1
ATOM 967 O O . GLN A 1 127 ? -31.913 -10.629 1.098 1.00 23.75 353 GLN A O 1
ATOM 973 N N . PHE A 1 128 ? -29.745 -11.224 1.192 1.00 18.12 354 PHE A N 1
ATOM 974 C CA . PHE A 1 128 ? -29.821 -11.604 2.597 1.00 22.44 354 PHE A CA 1
ATOM 975 C C . PHE A 1 128 ? -29.047 -10.659 3.513 1.00 23.24 354 PHE A C 1
ATOM 976 O O . PHE A 1 128 ? -28.875 -10.965 4.702 1.00 24.53 354 PHE A O 1
ATOM 984 N N . ASP A 1 129 ? -28.627 -9.496 2.996 1.00 21.86 355 ASP A N 1
ATOM 985 C CA . ASP A 1 129 ? -27.981 -8.431 3.775 1.00 25.61 355 ASP A CA 1
ATOM 986 C C . ASP A 1 129 ? -26.663 -8.884 4.395 1.00 25.92 355 ASP A C 1
ATOM 987 O O . ASP A 1 129 ? -26.311 -8.467 5.505 1.00 24.78 355 ASP A O 1
ATOM 992 N N . LEU A 1 130 ? -25.915 -9.715 3.676 1.00 22.44 356 LEU A N 1
ATOM 993 C CA . LEU A 1 130 ? -24.652 -10.225 4.180 1.00 22.11 356 LEU A CA 1
ATOM 994 C C . LEU A 1 130 ? -23.530 -9.249 3.840 1.00 24.98 356 LEU A C 1
ATOM 995 O O . LEU A 1 130 ? -23.672 -8.416 2.943 1.00 20.42 356 LEU A O 1
ATOM 1000 N N . PRO A 1 131 ? -22.415 -9.309 4.567 1.00 26.63 357 PRO A N 1
ATOM 1001 C CA . PRO A 1 131 ? -21.304 -8.389 4.287 1.00 23.19 357 PRO A CA 1
ATOM 1002 C C . PRO A 1 131 ? -20.644 -8.677 2.951 1.00 22.10 357 PRO A C 1
ATOM 1003 O O . PRO A 1 131 ? -20.559 -9.824 2.507 1.00 20.13 357 PRO A O 1
ATOM 1007 N N . ILE A 1 132 ? -20.147 -7.607 2.328 1.00 20.14 358 ILE A N 1
ATOM 1008 C CA . ILE A 1 132 ? -19.421 -7.668 1.066 1.00 21.14 358 ILE A CA 1
ATOM 1009 C C . ILE A 1 132 ? -18.066 -6.991 1.273 1.00 26.46 358 ILE A C 1
ATOM 1010 O 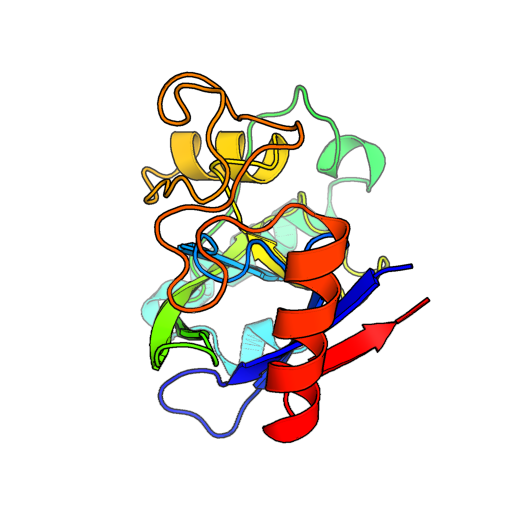O . ILE A 1 132 ? -18.008 -5.834 1.717 1.00 28.15 358 ILE A O 1
ATOM 1015 N N . VAL A 1 133 ? -16.984 -7.704 0.957 1.00 23.27 359 VAL A N 1
ATOM 1016 C CA . VAL A 1 133 ? -15.628 -7.270 1.302 1.00 26.12 359 VAL A CA 1
ATOM 1017 C C . VAL A 1 133 ? -14.751 -7.314 0.055 1.00 19.75 359 VAL A C 1
ATOM 1018 O O . VAL A 1 133 ? -14.519 -8.391 -0.504 1.00 20.17 359 VAL A O 1
ATOM 1022 N N . GLU A 1 134 ? -14.242 -6.157 -0.360 1.00 20.95 360 GLU A N 1
ATOM 1023 C CA . GLU A 1 134 ? -13.375 -6.079 -1.528 1.00 22.54 360 GLU A CA 1
ATOM 1024 C C . GLU A 1 134 ? -11.996 -6.640 -1.208 1.00 21.06 360 GLU A C 1
ATOM 1025 O O . GLU A 1 134 ? -11.402 -6.269 -0.196 1.00 24.03 360 GLU A O 1
ATOM 1031 N N . VAL A 1 135 ? -11.471 -7.510 -2.077 1.00 20.39 361 VAL A N 1
ATOM 1032 C CA . VAL A 1 135 ? -10.085 -7.959 -1.924 1.00 24.82 361 VAL A CA 1
ATOM 1033 C C . VAL A 1 135 ? -9.313 -7.840 -3.235 1.00 27.92 361 VAL A C 1
ATOM 1034 O O . VAL A 1 135 ? -8.113 -8.126 -3.280 1.00 25.39 361 VAL A O 1
ATOM 1038 N N . LEU A 1 136 ? -9.991 -7.442 -4.316 1.00 26.36 362 LEU A N 1
ATOM 1039 C CA . LEU A 1 136 ? -9.353 -7.102 -5.590 1.00 26.64 362 LEU A CA 1
ATOM 1040 C C . LEU A 1 136 ? -9.847 -5.721 -6.007 1.00 32.89 362 LEU A C 1
ATOM 1041 O O . LEU A 1 136 ? -11.061 -5.511 -6.125 1.00 28.16 362 LEU A O 1
ATOM 1046 N N . GLU A 1 137 ? -8.927 -4.773 -6.214 1.00 31.14 363 GLU A N 1
ATOM 1047 C CA . GLU A 1 137 ? -9.411 -3.431 -6.513 1.00 34.12 363 GLU A CA 1
ATOM 1048 C C . GLU A 1 137 ? -9.640 -3.268 -8.012 1.00 28.69 363 GLU A C 1
ATOM 1049 O O . GLU A 1 137 ? -9.116 -4.019 -8.840 1.00 28.12 363 GLU A O 1
ATOM 1055 N N . GLY A 1 138 ? -10.486 -2.299 -8.347 1.00 27.90 364 GLY A N 1
ATOM 1056 C CA . GLY A 1 138 ? -10.921 -2.135 -9.718 1.00 25.31 364 GLY A CA 1
ATOM 1057 C C . GLY A 1 138 ? -12.387 -1.760 -9.838 1.00 27.17 364 GLY A C 1
ATOM 1058 O O . GLY A 1 138 ? -12.804 -1.164 -10.835 1.00 26.52 364 GLY A O 1
ATOM 1059 N N . GLY A 1 139 ? -13.187 -2.092 -8.831 1.00 23.77 365 GLY A N 1
ATOM 1060 C CA . GLY A 1 139 ? -14.604 -1.787 -8.899 1.00 21.73 365 GLY A CA 1
ATOM 1061 C C . GLY A 1 139 ? -15.156 -1.106 -7.664 1.00 25.33 365 GLY A C 1
ATOM 1062 O O . GLY A 1 139 ? -14.401 -0.592 -6.826 1.00 27.11 365 GLY A O 1
ATOM 1063 N N . ASN A 1 140 ? -16.483 -1.097 -7.555 1.00 22.55 366 ASN A N 1
ATOM 1064 C CA . ASN A 1 140 ? -17.200 -0.626 -6.375 1.00 23.96 366 ASN A CA 1
ATOM 1065 C C . ASN A 1 140 ? -18.128 -1.764 -5.962 1.00 23.07 366 ASN A C 1
ATOM 1066 O O . ASN A 1 140 ? -19.240 -1.883 -6.482 1.00 17.85 366 ASN A O 1
ATOM 1071 N N . VAL A 1 141 ? -17.663 -2.613 -5.041 1.00 19.26 367 VAL A N 1
ATOM 1072 C CA . VAL A 1 141 ? -18.269 -3.934 -4.919 1.00 20.79 367 VAL A CA 1
ATOM 1073 C C . VAL A 1 141 ? -19.628 -3.882 -4.244 1.00 18.86 367 VAL A C 1
ATOM 1074 O O . VAL A 1 141 ? -20.410 -4.822 -4.386 1.00 22.27 367 VAL A O 1
ATOM 1078 N N . GLU A 1 142 ? -19.945 -2.807 -3.527 1.00 20.99 368 GLU A N 1
ATOM 1079 C CA . GLU A 1 142 ? -21.282 -2.700 -2.957 1.00 25.54 368 GLU A CA 1
ATOM 1080 C C . GLU A 1 142 ? -22.336 -2.485 -4.033 1.00 24.75 368 GLU A C 1
ATOM 1081 O O . GLU A 1 142 ? -23.486 -2.898 -3.854 1.00 24.93 368 GLU A O 1
ATOM 1087 N N . GLU A 1 143 ? -21.962 -1.871 -5.156 1.00 19.62 369 GLU A N 1
ATOM 1088 C CA . GLU A 1 143 ? -22.897 -1.587 -6.242 1.00 22.73 369 GLU A CA 1
ATOM 1089 C C . GLU A 1 143 ? -22.923 -2.666 -7.312 1.00 19.73 369 GLU A C 1
ATOM 1090 O O . GLU A 1 143 ? -23.954 -2.854 -7.965 1.00 18.90 369 GLU A O 1
ATOM 1096 N N . ALA A 1 144 ? -21.806 -3.356 -7.523 1.00 18.54 370 ALA A N 1
ATOM 1097 C CA . ALA A 1 144 ? -21.699 -4.359 -8.572 1.00 20.49 370 ALA A CA 1
ATOM 1098 C C . ALA A 1 144 ? -20.547 -5.287 -8.223 1.00 20.66 370 ALA A C 1
ATOM 1099 O O . ALA A 1 144 ? -19.456 -4.815 -7.881 1.00 18.91 370 ALA A O 1
ATOM 1101 N N . ALA A 1 145 ? -20.784 -6.594 -8.304 1.00 16.74 371 ALA A N 1
ATOM 11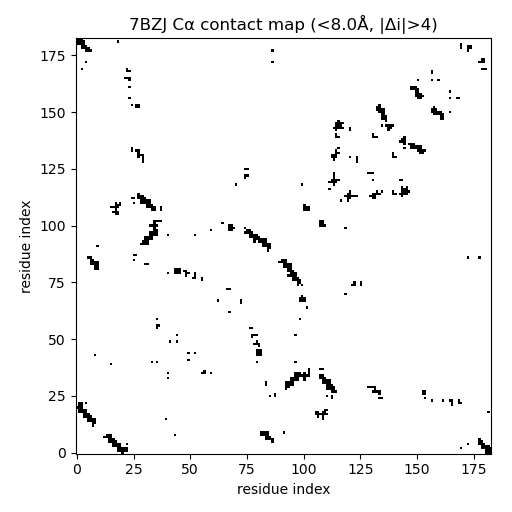02 C CA . ALA A 1 145 ? -19.684 -7.536 -8.166 1.00 19.09 371 ALA A CA 1
ATOM 1103 C C . ALA A 1 145 ? -18.574 -7.165 -9.141 1.00 22.88 371 ALA A C 1
ATOM 1104 O O . ALA A 1 145 ? -18.840 -6.811 -10.291 1.00 19.72 371 ALA A O 1
ATOM 1106 N N . TYR A 1 146 ? -17.323 -7.232 -8.679 1.00 18.22 372 TYR A N 1
ATOM 1107 C CA . TYR A 1 146 ? -16.177 -6.948 -9.543 1.00 20.87 372 TYR A CA 1
ATOM 1108 C C . TYR A 1 146 ? -15.506 -8.273 -9.903 1.00 24.62 372 TYR A C 1
ATOM 1109 O O . TYR A 1 146 ? -14.745 -8.834 -9.109 1.00 22.91 372 TYR A O 1
ATOM 1118 N N . THR A 1 147 ? -15.786 -8.760 -11.111 1.00 25.44 373 THR A N 1
ATOM 1119 C CA . THR A 1 147 ? -15.442 -10.117 -11.520 1.00 31.22 373 THR A CA 1
ATOM 1120 C C . THR A 1 147 ? -14.187 -10.173 -12.382 1.00 34.31 373 THR A C 1
ATOM 1121 O O . THR A 1 147 ? -14.058 -11.074 -13.218 1.00 40.74 373 THR A O 1
ATOM 1125 N N . GLU A 1 148 ? -13.257 -9.241 -12.194 1.00 32.02 374 GLU A N 1
ATOM 1126 C CA . GLU A 1 148 ? -12.066 -9.140 -13.024 1.00 35.11 374 GLU A CA 1
ATOM 1127 C C . GLU A 1 148 ? -10.833 -9.066 -12.137 1.00 37.86 374 GLU A C 1
ATOM 1128 O O . GLU A 1 148 ? -10.926 -8.934 -10.915 1.00 35.79 374 GLU A O 1
ATOM 1134 N N . ASP A 1 149 ? -9.664 -9.132 -12.767 1.00 37.15 375 ASP A N 1
ATOM 1135 C CA . ASP A 1 149 ? -8.416 -9.146 -12.021 1.00 39.81 375 ASP A CA 1
ATOM 1136 C C . ASP A 1 149 ? -8.042 -7.745 -11.545 1.00 35.23 375 ASP A C 1
ATOM 1137 O O . ASP A 1 149 ? -8.487 -6.732 -12.083 1.00 37.48 375 ASP A O 1
ATOM 1142 N N . GLY A 1 150 ? -7.202 -7.706 -10.523 1.00 34.57 376 GLY A N 1
ATOM 1143 C CA . GLY A 1 150 ? -6.711 -6.454 -9.983 1.00 32.31 376 GLY A CA 1
ATOM 1144 C C . GLY A 1 150 ? -5.826 -6.759 -8.798 1.00 36.54 376 GLY A C 1
ATOM 1145 O O . GLY A 1 150 ? -5.743 -7.902 -8.333 1.00 38.57 376 GLY A O 1
ATOM 1146 N N . LEU A 1 151 ? -5.163 -5.717 -8.308 1.00 36.52 377 LEU A N 1
ATOM 1147 C CA . LEU A 1 151 ? -4.263 -5.887 -7.174 1.00 36.49 377 LEU A CA 1
ATOM 1148 C C . LEU A 1 151 ? -5.050 -6.225 -5.912 1.00 37.11 377 LEU A C 1
ATOM 1149 O O . LEU A 1 151 ? -6.140 -5.697 -5.678 1.00 31.19 377 LEU A O 1
ATOM 1154 N N . HIS A 1 152 ? -4.484 -7.103 -5.082 1.00 35.22 378 HIS A N 1
ATOM 1155 C CA . HIS A 1 152 ? -5.181 -7.552 -3.883 1.00 30.95 378 HIS A CA 1
ATOM 1156 C C . HIS A 1 152 ? -5.095 -6.512 -2.776 1.00 32.59 378 HIS A C 1
ATOM 1157 O O . HIS A 1 152 ? -4.035 -5.924 -2.540 1.00 33.66 378 HIS A O 1
ATOM 1164 N N . VAL A 1 153 ? -6.219 -6.287 -2.098 1.00 28.12 379 VAL A N 1
ATOM 1165 C CA . VAL A 1 153 ? -6.302 -5.408 -0.943 1.00 27.15 379 VAL A CA 1
ATOM 1166 C C . VAL A 1 153 ? -6.998 -6.168 0.176 1.00 28.34 379 VAL A C 1
ATOM 1167 O O . VAL A 1 153 ? -7.659 -7.186 -0.048 1.00 26.98 379 VAL A O 1
ATOM 1171 N N . ASN A 1 154 ? -6.861 -5.648 1.392 1.00 25.98 380 ASN A N 1
ATOM 1172 C CA . ASN A 1 154 ? -7.535 -6.213 2.553 1.00 30.27 380 ASN A CA 1
ATOM 1173 C C . ASN A 1 154 ? -7.201 -7.688 2.725 1.00 26.38 380 ASN A C 1
ATOM 1174 O O . ASN A 1 154 ? -8.004 -8.456 3.254 1.00 26.98 380 ASN A O 1
ATOM 1179 N N . SER A 1 155 ? -6.030 -8.095 2.249 1.00 24.91 381 SER A N 1
ATOM 1180 C CA . SER A 1 155 ? -5.678 -9.504 2.146 1.00 27.27 381 SER A CA 1
ATOM 1181 C C . SER A 1 155 ? -4.332 -9.812 2.800 1.00 28.83 381 SER A C 1
ATOM 1182 O O . SER A 1 155 ? -3.621 -10.721 2.365 1.00 27.75 381 SER A O 1
ATOM 1185 N N . ASP A 1 156 ? -3.968 -9.060 3.839 1.00 31.14 382 ASP A N 1
ATOM 1186 C CA . ASP A 1 156 ? -2.778 -9.360 4.633 1.00 34.41 382 ASP A CA 1
ATOM 1187 C C . ASP A 1 156 ? -1.568 -9.548 3.722 1.00 33.25 382 ASP A C 1
ATOM 1188 O O . ASP A 1 156 ? -1.224 -8.647 2.951 1.00 31.23 382 ASP A O 1
ATOM 1193 N N . PHE A 1 157 ? -0.944 -10.729 3.764 1.00 31.86 383 PHE A N 1
ATOM 1194 C CA . PHE A 1 157 ? 0.285 -10.960 3.015 1.00 30.48 383 PHE A CA 1
ATOM 1195 C C . PHE A 1 157 ? 0.064 -11.066 1.510 1.00 34.46 383 PHE A C 1
ATOM 1196 O O . PHE A 1 157 ? 1.045 -11.153 0.767 1.00 31.64 383 PHE A O 1
ATOM 1204 N N . LEU A 1 158 ? -1.178 -11.058 1.030 1.00 31.65 384 LEU A N 1
ATOM 1205 C CA . LEU A 1 158 ? -1.409 -11.071 -0.408 1.00 31.33 384 LEU A CA 1
ATOM 1206 C C . LEU A 1 158 ? -1.458 -9.674 -1.017 1.00 27.44 384 LEU A C 1
ATOM 1207 O O . LEU A 1 158 ? -1.465 -9.555 -2.244 1.00 28.70 384 LEU A O 1
ATOM 1212 N N . ASP A 1 159 ? -1.500 -8.626 -0.195 1.00 32.34 385 ASP A N 1
ATOM 1213 C CA . ASP A 1 159 ? -1.674 -7.267 -0.698 1.00 35.06 385 ASP A CA 1
ATOM 1214 C C . ASP A 1 159 ? -0.650 -6.931 -1.769 1.00 38.22 385 ASP A C 1
ATOM 1215 O O . ASP A 1 159 ? 0.530 -7.269 -1.655 1.00 35.61 385 ASP A O 1
ATOM 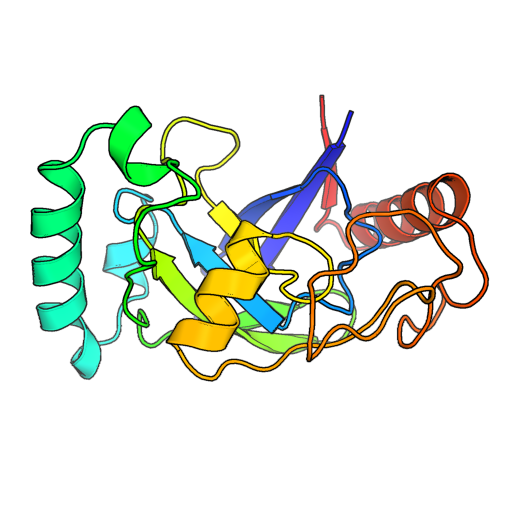1220 N N . GLY A 1 160 ? -1.111 -6.246 -2.815 1.00 36.48 386 GLY A N 1
ATOM 1221 C CA . GLY A 1 160 ? -0.236 -5.805 -3.874 1.00 31.76 386 GLY A CA 1
ATOM 1222 C C . GLY A 1 160 ? 0.075 -6.837 -4.929 1.00 37.68 386 GLY A C 1
ATOM 1223 O O . GLY A 1 160 ? 0.670 -6.483 -5.952 1.00 42.84 386 GLY A O 1
ATOM 1224 N N . LEU A 1 161 ? -0.305 -8.094 -4.735 1.00 30.63 387 LEU A N 1
ATOM 1225 C CA . LEU A 1 161 ? 0.003 -9.127 -5.712 1.00 34.13 387 LEU A CA 1
ATOM 1226 C C . LEU A 1 161 ? -1.100 -9.231 -6.767 1.00 39.26 387 LEU A C 1
ATOM 1227 O O . LEU A 1 161 ? -2.246 -8.831 -6.544 1.00 35.44 387 LEU A O 1
ATOM 1232 N N . ASN A 1 162 ? -0.734 -9.775 -7.929 1.00 37.55 388 ASN A N 1
ATOM 1233 C CA . ASN A 1 162 ? -1.711 -10.079 -8.961 1.00 43.05 388 ASN A CA 1
ATOM 1234 C C . ASN A 1 162 ? -2.294 -11.470 -8.707 1.00 45.46 388 ASN A C 1
ATOM 1235 O O . ASN A 1 162 ? -1.981 -12.128 -7.713 1.00 42.43 388 ASN A O 1
ATOM 1240 N N . LYS A 1 163 ? -3.144 -11.933 -9.624 1.00 47.61 389 LYS A N 1
ATOM 1241 C CA . LYS A 1 163 ? -3.825 -13.210 -9.421 1.00 46.48 389 LYS A CA 1
ATOM 1242 C C . LYS A 1 163 ? -2.830 -14.356 -9.321 1.00 46.49 389 LYS A C 1
ATOM 1243 O O . LYS A 1 163 ? -2.873 -15.155 -8.378 1.00 42.30 389 LYS A O 1
ATOM 1249 N N . GLU A 1 164 ? -1.937 -14.470 -10.303 1.00 47.53 390 GLU A N 1
ATOM 1250 C CA . GLU A 1 164 ? -1.043 -15.620 -10.346 1.00 47.81 390 GLU A CA 1
ATOM 1251 C C . GLU A 1 164 ? -0.156 -15.677 -9.111 1.00 44.35 390 GLU A C 1
ATOM 1252 O O . GLU A 1 164 ? 0.073 -16.757 -8.553 1.00 45.15 390 GLU A O 1
ATOM 1258 N N . ASP A 1 165 ? 0.353 -14.525 -8.668 1.00 40.12 391 ASP A N 1
ATOM 1259 C CA . ASP A 1 165 ? 1.237 -14.513 -7.508 1.00 39.18 391 ASP A CA 1
ATOM 1260 C C . ASP A 1 165 ? 0.460 -14.818 -6.237 1.00 38.68 391 ASP A C 1
ATOM 1261 O O . ASP A 1 165 ? 0.891 -15.636 -5.416 1.00 35.41 391 ASP A O 1
ATOM 1266 N N . ALA A 1 166 ? -0.688 -14.156 -6.059 1.00 39.05 392 ALA A N 1
ATOM 1267 C CA . ALA A 1 166 ? -1.509 -14.375 -4.874 1.00 33.49 392 ALA A CA 1
ATOM 1268 C C . ALA A 1 166 ? -1.940 -15.832 -4.759 1.00 30.91 392 ALA A C 1
ATOM 1269 O O . ALA A 1 166 ? -1.946 -16.400 -3.663 1.00 33.47 392 ALA A O 1
ATOM 1271 N N . ILE A 1 167 ? -2.306 -16.456 -5.878 1.00 30.56 393 ILE A N 1
ATOM 1272 C CA . ILE A 1 167 ? -2.744 -17.848 -5.834 1.00 31.41 393 ILE A CA 1
ATOM 1273 C C . ILE A 1 167 ? -1.607 -18.756 -5.382 1.00 39.11 393 ILE A C 1
ATOM 1274 O O . ILE A 1 167 ? -1.804 -19.661 -4.553 1.00 31.03 393 ILE A O 1
ATOM 1279 N N . ALA A 1 168 ? -0.402 -18.539 -5.922 1.00 33.71 394 ALA A N 1
ATOM 1280 C CA . ALA A 1 168 ? 0.744 -19.326 -5.484 1.00 33.46 394 ALA A CA 1
ATOM 1281 C C . ALA A 1 168 ? 0.994 -19.131 -3.994 1.00 34.20 394 ALA A C 1
ATOM 1282 O O . ALA A 1 168 ? 1.204 -20.097 -3.251 1.00 36.23 394 ALA A O 1
ATOM 1284 N N . LYS A 1 169 ? 0.945 -17.883 -3.530 1.00 30.88 395 LYS A N 1
ATOM 1285 C CA . LYS A 1 169 ? 1.262 -17.618 -2.134 1.00 34.89 395 LYS A CA 1
ATOM 1286 C C . LYS A 1 169 ? 0.206 -18.208 -1.197 1.00 35.24 395 LYS A C 1
ATOM 1287 O O . LYS A 1 169 ? 0.543 -18.840 -0.188 1.00 29.42 395 LYS A O 1
ATOM 1293 N N . ILE A 1 170 ? -1.082 -18.020 -1.512 1.00 31.32 396 ILE A N 1
ATOM 1294 C CA . ILE A 1 170 ? -2.117 -18.524 -0.611 1.00 28.26 396 ILE A CA 1
ATOM 1295 C C . ILE A 1 170 ? -2.103 -20.048 -0.584 1.00 31.40 396 ILE A C 1
ATOM 1296 O O . ILE A 1 170 ? -2.234 -20.665 0.480 1.00 29.71 396 ILE A O 1
ATOM 1301 N N . VAL A 1 171 ? -1.932 -20.683 -1.744 1.00 27.17 397 VAL A N 1
ATOM 1302 C CA . VAL A 1 171 ? -1.893 -22.143 -1.768 1.00 32.34 397 VAL A CA 1
ATOM 1303 C C . VAL A 1 171 ? -0.721 -22.660 -0.938 1.00 34.68 397 VAL A C 1
ATOM 1304 O O . VAL A 1 171 ? -0.854 -23.639 -0.191 1.00 36.11 397 VAL A O 1
ATOM 1308 N N . ALA A 1 172 ? 0.441 -22.009 -1.047 1.00 33.75 398 ALA A N 1
ATOM 1309 C CA . ALA A 1 172 ? 1.589 -22.409 -0.237 1.00 34.28 398 ALA A CA 1
ATOM 1310 C C . ALA A 1 172 ? 1.267 -22.304 1.246 1.00 37.23 398 ALA A C 1
ATOM 1311 O O . ALA A 1 172 ? 1.609 -23.193 2.036 1.00 37.68 398 ALA A O 1
ATOM 1313 N N . SER A 1 173 ? 0.607 -21.215 1.644 1.00 33.88 399 SER A N 1
ATOM 1314 C CA . SER A 1 173 ? 0.249 -21.035 3.045 1.00 36.20 399 SER A CA 1
ATOM 1315 C C . SER A 1 173 ? -0.742 -22.101 3.500 1.00 34.24 399 SER A C 1
ATOM 1316 O O . SER A 1 173 ? -0.606 -22.663 4.594 1.00 36.79 399 SER A O 1
ATOM 1319 N N . LEU A 1 174 ? -1.731 -22.412 2.666 1.00 30.88 400 LEU A N 1
ATOM 1320 C CA . LEU A 1 174 ? -2.740 -23.396 3.044 1.00 33.98 400 LEU A CA 1
ATOM 1321 C C . LEU A 1 174 ? -2.151 -24.803 3.110 1.00 34.22 400 LEU A C 1
ATOM 1322 O O . LEU A 1 174 ? -2.428 -25.557 4.051 1.00 31.41 400 LEU A O 1
ATOM 1327 N N . GLU A 1 175 ? -1.340 -25.179 2.113 1.00 35.03 401 GLU A N 1
ATOM 1328 C CA . GLU A 1 175 ? -0.737 -26.513 2.115 1.00 36.78 401 GLU A CA 1
ATOM 1329 C C . GLU A 1 175 ? 0.149 -26.711 3.325 1.00 36.50 401 GLU A C 1
ATOM 1330 O O . GLU A 1 175 ? 0.283 -27.825 3.845 1.00 40.46 401 GLU A O 1
ATOM 1336 N N . GLU A 1 176 ? 0.711 -25.637 3.804 1.00 36.90 402 GLU A N 1
ATOM 1337 C CA . GLU A 1 176 ? 1.601 -25.650 4.940 1.00 42.80 402 GLU A CA 1
ATOM 1338 C C . GLU A 1 176 ? 0.868 -25.759 6.264 1.00 42.08 402 GLU A C 1
ATOM 1339 O O . GLU A 1 176 ? 1.412 -26.323 7.220 1.00 46.11 402 GLU A O 1
ATOM 1345 N N . LYS A 1 177 ? -0.347 -25.234 6.346 1.00 38.64 403 LYS A N 1
ATOM 1346 C CA . LYS A 1 177 ? -1.194 -25.460 7.507 1.00 34.57 403 LYS A CA 1
ATOM 1347 C C . LYS A 1 177 ? -2.008 -26.743 7.386 1.00 34.94 403 LYS A C 1
ATOM 1348 O O . LYS A 1 177 ? -2.720 -27.109 8.331 1.00 34.05 403 LYS A O 1
ATOM 1354 N N . GLY A 1 178 ? -1.931 -27.427 6.247 1.00 32.70 404 GLY A N 1
ATOM 1355 C CA . GLY A 1 178 ? -2.692 -28.641 6.062 1.00 31.76 404 GLY A CA 1
ATOM 1356 C C . GLY A 1 178 ? -4.168 -28.447 5.807 1.00 33.06 404 GLY A C 1
ATOM 1357 O O . GLY A 1 178 ? -4.946 -29.375 6.039 1.00 30.31 404 GLY A O 1
ATOM 1358 N N . CYS A 1 179 ? -4.591 -27.277 5.325 1.00 26.95 405 CYS A N 1
ATOM 1359 C CA . CYS A 1 179 ? -6.015 -27.059 5.086 1.00 32.48 405 CYS A CA 1
ATOM 1360 C C . CYS A 1 179 ? -6.293 -26.541 3.676 1.00 30.65 405 CYS A C 1
ATOM 1361 O O . CYS A 1 179 ? -7.288 -25.846 3.453 1.00 26.66 405 CYS A O 1
ATOM 1364 N N . GLY A 1 180 ? -5.439 -26.883 2.718 1.00 29.05 406 GLY A N 1
ATOM 1365 C CA . GLY A 1 180 ? -5.646 -26.476 1.339 1.00 29.04 406 GLY A CA 1
ATOM 1366 C C . GLY A 1 180 ? -4.659 -27.155 0.415 1.00 33.87 406 GLY A C 1
ATOM 1367 O O . GLY A 1 180 ? -3.564 -27.555 0.820 1.00 31.71 406 GLY A O 1
ATOM 1368 N N . GLN A 1 181 ? -5.065 -27.280 -0.841 1.00 33.39 407 GLN A N 1
ATOM 1369 C CA . GLN A 1 181 ? -4.222 -27.873 -1.872 1.00 37.54 407 GLN A CA 1
ATOM 1370 C C . GLN A 1 181 ? -4.779 -27.471 -3.232 1.00 40.56 407 GLN A C 1
ATOM 1371 O O . GLN A 1 181 ? -5.973 -27.187 -3.372 1.00 32.09 407 GLN A O 1
ATOM 1377 N N . GLU A 1 182 ? -3.906 -27.431 -4.236 1.00 39.59 408 GLU A N 1
ATOM 1378 C CA . GLU A 1 182 ? -4.392 -27.165 -5.581 1.00 38.85 408 GLU A CA 1
ATOM 1379 C C . GLU A 1 182 ? -5.105 -28.401 -6.110 1.00 38.49 408 GLU A C 1
ATOM 1380 O O . GLU A 1 182 ? -4.746 -29.534 -5.782 1.00 42.19 408 GLU A O 1
ATOM 1386 N N . LYS A 1 183 ? -6.160 -28.174 -6.895 1.00 39.57 409 LYS A N 1
ATOM 1387 C CA . LYS A 1 183 ? -7.026 -29.247 -7.363 1.00 42.61 409 LYS A CA 1
ATOM 1388 C C . LYS A 1 183 ? -7.416 -29.016 -8.816 1.00 46.89 409 LYS A C 1
ATOM 1389 O O . LYS A 1 183 ? -7.790 -27.904 -9.201 1.00 45.20 409 LYS A O 1
ATOM 1395 N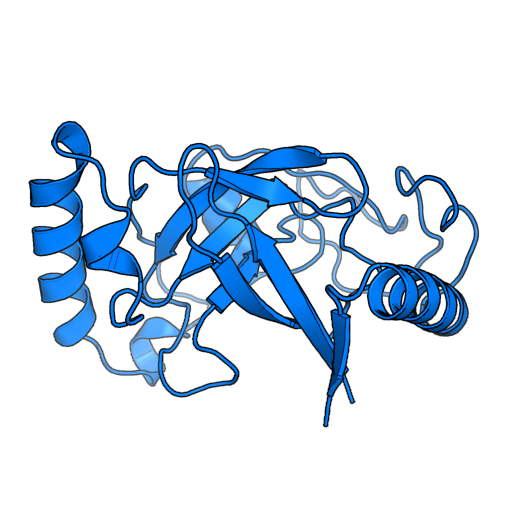 N . VAL A 1 184 ? -7.345 -30.077 -9.615 1.00 51.97 410 VAL A N 1
ATOM 1396 C CA . VAL A 1 184 ? -7.782 -30.017 -11.011 1.00 56.26 410 VAL A CA 1
ATOM 1397 C C . VAL A 1 184 ? -8.902 -31.028 -11.240 1.00 57.02 410 VAL A C 1
ATOM 1398 O O . VAL A 1 184 ? -10.086 -30.682 -11.178 1.00 58.55 410 VAL A O 1
#

Sequence (183 aa):
TGANVTFKVKGTDKEFTVFTTRPDTLFGATFTVLAPEHELVDAITSSEQAEAVADYKHQASLKSDLVRTDLAKEKTGVWTGAYAINPVNGKEMPIWIADYVLASYGTGAVMAVPAHDQRDWEFAKQFDLPIVEVLEGGNVEEAAYTEDGLHVNSDFLDGLNKEDAIAKIVASLEEKGCGQEKV

Foldseek 3Di:
DWKKFKWDWPPDRDIAIATDRALLLLLLQQAKEAALPAPCLQVFADPVCNVVSVVVSVVLVPDDLCQQQDLPDQWDWGFSNIWIARVVPRDTHTYIYTSNQDCVPTNRMHRQQLQADSVSVSVCVVVVTDHDAQFDDDDSPVPRHNDWHAGDSRVPRGRPTRVVSRVVSQVVCVVVVGMHGDD

Radius of gyration: 15.69 Å; Cα contacts (8 Å, |Δi|>4): 397; chains: 1; bounding box: 40×34×33 Å